Protein AF-A0A2J8AJP0-F1 (afdb_monomer)

Structure (mmCIF, N/CA/C/O backbone):
data_AF-A0A2J8AJP0-F1
#
_entry.id   AF-A0A2J8AJP0-F1
#
loop_
_atom_site.group_PDB
_atom_site.id
_atom_site.type_symbol
_atom_site.label_atom_id
_atom_site.label_alt_id
_atom_site.label_comp_id
_atom_site.label_asym_id
_atom_site.label_entity_id
_atom_site.label_seq_id
_atom_site.pdbx_PDB_ins_code
_atom_site.Cartn_x
_atom_site.Cartn_y
_atom_site.Cartn_z
_atom_site.occupancy
_atom_site.B_iso_or_equiv
_atom_site.auth_seq_id
_atom_site.auth_comp_id
_atom_site.auth_asym_id
_atom_site.auth_atom_id
_atom_site.pdbx_PDB_model_num
ATOM 1 N N . MET A 1 1 ? -8.044 -40.485 4.512 1.00 43.12 1 MET A N 1
ATOM 2 C CA . MET A 1 1 ? -8.434 -39.940 5.834 1.00 43.12 1 MET A CA 1
ATOM 3 C C . MET A 1 1 ? -7.322 -39.151 6.555 1.00 43.12 1 MET A C 1
ATOM 5 O O . MET A 1 1 ? -7.652 -38.427 7.473 1.00 43.12 1 MET A O 1
ATOM 9 N N . ALA A 1 2 ? -6.052 -39.173 6.113 1.00 49.78 2 ALA A N 1
ATOM 10 C CA . ALA A 1 2 ? -4.908 -38.607 6.859 1.00 49.78 2 ALA A CA 1
ATOM 11 C C . ALA A 1 2 ? -4.559 -37.111 6.62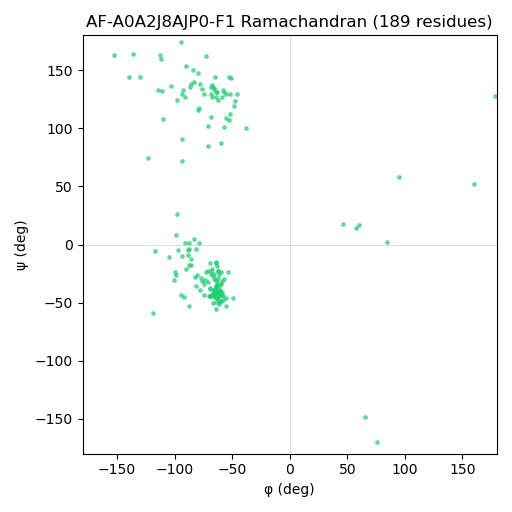6 1.00 49.78 2 ALA A C 1
ATOM 13 O O . ALA A 1 2 ? -3.665 -36.583 7.278 1.00 49.78 2 ALA A O 1
ATOM 14 N N . ARG A 1 3 ? -5.225 -36.398 5.702 1.00 41.22 3 ARG A N 1
ATOM 15 C CA . ARG A 1 3 ? -4.859 -35.004 5.345 1.00 41.22 3 ARG A CA 1
ATOM 16 C C . ARG A 1 3 ? -5.511 -33.918 6.214 1.00 41.22 3 ARG A C 1
ATOM 18 O O . ARG A 1 3 ? -5.039 -32.788 6.220 1.00 41.22 3 ARG A O 1
ATOM 25 N N . ARG A 1 4 ? -6.582 -34.238 6.952 1.00 40.00 4 ARG A N 1
ATOM 26 C CA . ARG A 1 4 ? -7.271 -33.272 7.834 1.00 40.00 4 ARG A CA 1
ATOM 27 C C . ARG A 1 4 ? -6.563 -33.081 9.180 1.00 40.00 4 ARG A C 1
ATOM 29 O O . ARG A 1 4 ? -6.666 -32.003 9.758 1.00 40.00 4 ARG A O 1
ATOM 36 N N . ASP A 1 5 ? -5.810 -34.080 9.640 1.00 46.66 5 ASP A N 1
ATOM 37 C CA . ASP A 1 5 ? -5.153 -34.047 10.953 1.00 46.66 5 ASP A CA 1
ATOM 38 C C . ASP A 1 5 ? -3.822 -33.286 10.951 1.00 46.66 5 ASP A C 1
ATOM 40 O O . ASP A 1 5 ? -3.472 -32.692 11.969 1.00 46.66 5 ASP A O 1
ATOM 44 N N . ALA A 1 6 ? -3.112 -33.242 9.817 1.00 44.09 6 ALA A N 1
ATOM 45 C CA . ALA A 1 6 ? -1.883 -32.457 9.662 1.00 44.09 6 ALA A CA 1
ATOM 46 C C . ALA A 1 6 ? -2.171 -30.946 9.731 1.00 44.09 6 ALA A C 1
ATOM 48 O O . ALA A 1 6 ? -1.643 -30.258 10.595 1.00 44.09 6 ALA A O 1
ATOM 49 N N . ASN A 1 7 ? -3.151 -30.465 8.955 1.00 39.03 7 ASN A N 1
ATOM 50 C CA . ASN A 1 7 ? -3.518 -29.044 8.913 1.00 39.03 7 ASN A CA 1
ATOM 51 C C . ASN A 1 7 ? -4.032 -28.508 10.271 1.00 39.03 7 ASN A C 1
ATOM 53 O O . ASN A 1 7 ? -3.868 -27.337 10.605 1.00 39.03 7 ASN A O 1
ATOM 57 N N . LYS A 1 8 ? -4.641 -29.379 11.090 1.00 44.31 8 LYS A N 1
ATOM 58 C CA . LYS A 1 8 ? -5.108 -29.033 12.442 1.00 44.31 8 LYS A CA 1
ATOM 59 C C . LYS A 1 8 ? -3.963 -28.954 13.459 1.00 44.31 8 LYS A C 1
ATOM 61 O O . LYS A 1 8 ? -4.052 -28.166 14.398 1.00 44.31 8 LYS A O 1
ATOM 66 N N . ARG A 1 9 ? -2.902 -29.754 13.284 1.00 46.84 9 ARG A N 1
ATOM 67 C CA . ARG A 1 9 ? -1.679 -29.679 14.102 1.00 46.84 9 ARG A CA 1
ATOM 68 C C . ARG A 1 9 ? -0.848 -28.458 13.720 1.00 46.84 9 ARG A C 1
ATOM 70 O O . ARG A 1 9 ? -0.452 -27.723 14.616 1.00 46.84 9 ARG A O 1
ATOM 77 N N . ASP A 1 10 ? -0.699 -28.185 12.427 1.00 51.44 10 ASP A N 1
ATOM 78 C CA . ASP A 1 10 ? 0.069 -27.042 11.921 1.00 51.44 10 ASP A CA 1
ATOM 79 C C . ASP A 1 10 ? -0.567 -25.707 12.339 1.00 51.44 10 ASP A C 1
ATOM 81 O O . ASP A 1 10 ? 0.108 -24.842 12.893 1.00 51.44 10 ASP A O 1
ATOM 85 N N . GLY A 1 11 ? -1.893 -25.571 12.213 1.00 53.66 11 GLY A N 1
ATOM 86 C CA . GLY A 1 11 ? -2.611 -24.380 12.685 1.00 53.66 11 GLY A CA 1
ATOM 87 C C . GLY A 1 11 ? -2.536 -24.165 14.204 1.00 53.66 11 GLY A C 1
ATOM 88 O O . GLY A 1 11 ? -2.493 -23.025 14.665 1.00 53.66 11 GLY A O 1
ATOM 89 N N . ALA A 1 12 ? -2.471 -25.240 14.996 1.00 57.38 12 ALA A N 1
ATOM 90 C CA . ALA A 1 12 ? -2.311 -25.147 16.448 1.00 57.38 12 ALA A CA 1
ATOM 91 C C . ALA A 1 12 ? -0.883 -24.754 16.859 1.00 57.38 12 ALA A C 1
ATOM 93 O O . ALA A 1 12 ? -0.707 -24.040 17.844 1.00 57.38 12 ALA A O 1
ATOM 94 N N . VAL A 1 13 ? 0.132 -25.195 16.112 1.00 58.44 13 VAL A N 1
ATOM 95 C CA . VAL A 1 13 ? 1.536 -24.815 16.336 1.00 58.44 13 VAL A CA 1
ATOM 96 C C . VAL A 1 13 ? 1.760 -23.347 15.971 1.00 58.44 13 VAL A C 1
ATOM 98 O O . VAL A 1 13 ? 2.338 -22.611 16.766 1.00 58.44 13 VAL A O 1
ATOM 101 N N . VAL A 1 14 ? 1.223 -22.886 14.836 1.00 58.81 14 VAL A N 1
ATOM 102 C CA . VAL A 1 14 ? 1.319 -21.477 14.414 1.00 58.81 14 VAL A CA 1
ATOM 103 C C . VAL A 1 14 ? 0.597 -20.550 15.396 1.00 58.81 14 VAL A C 1
ATOM 105 O O . VAL A 1 14 ? 1.161 -19.539 15.806 1.00 58.81 14 VAL A O 1
ATOM 108 N N . ALA A 1 15 ? -0.610 -20.910 15.849 1.00 60.97 15 ALA A N 1
ATOM 109 C CA . ALA A 1 15 ? -1.335 -20.121 16.847 1.00 60.97 15 ALA A CA 1
ATOM 110 C C . ALA A 1 15 ? -0.565 -20.011 18.177 1.00 60.97 15 ALA A C 1
ATOM 112 O O . ALA A 1 15 ? -0.518 -18.937 18.771 1.00 60.97 15 ALA A O 1
ATOM 113 N N . ARG A 1 16 ? 0.091 -21.093 18.618 1.00 67.94 16 ARG A N 1
ATOM 114 C CA . ARG A 1 16 ? 0.945 -21.089 19.819 1.00 67.94 16 ARG A CA 1
ATOM 115 C C . ARG A 1 16 ? 2.185 -20.216 19.654 1.00 67.94 16 ARG A C 1
ATOM 117 O O . ARG A 1 16 ? 2.548 -19.511 20.590 1.00 67.94 16 ARG A O 1
ATOM 124 N N . GLN A 1 17 ? 2.801 -20.232 18.473 1.00 73.69 17 GLN A N 1
ATOM 125 C CA . GLN A 1 17 ? 3.959 -19.391 18.179 1.00 73.69 17 GLN A CA 1
ATOM 126 C C . GLN A 1 17 ? 3.594 -17.903 18.234 1.00 73.69 17 GLN A C 1
ATOM 128 O O . GLN A 1 17 ? 4.309 -17.118 18.849 1.00 73.69 17 GLN A O 1
ATOM 133 N N . VAL A 1 18 ? 2.456 -17.521 17.644 1.00 75.31 18 VAL A N 1
ATOM 134 C CA . VAL A 1 18 ? 1.968 -16.133 17.667 1.00 75.31 18 VAL A CA 1
ATOM 135 C C . VAL A 1 18 ? 1.636 -15.687 19.092 1.00 75.31 18 VAL A C 1
ATOM 137 O O . VAL A 1 18 ? 2.043 -14.602 19.493 1.00 75.31 18 VAL A O 1
ATOM 140 N N . VAL A 1 19 ? 0.964 -16.533 19.882 1.00 81.75 19 VAL A N 1
ATOM 141 C CA . VAL A 1 19 ? 0.672 -16.252 21.299 1.00 81.75 19 VAL A CA 1
ATOM 142 C C . VAL A 1 19 ? 1.954 -16.007 22.092 1.00 81.75 19 VAL A C 1
ATOM 144 O O . VAL A 1 19 ? 2.059 -14.988 22.767 1.00 81.75 19 VAL A O 1
ATOM 147 N N . SER A 1 20 ? 2.960 -16.871 21.938 1.00 82.56 20 SER A N 1
ATOM 148 C CA . SER A 1 20 ? 4.241 -16.732 22.638 1.00 82.56 20 SER A CA 1
ATOM 149 C C . SER A 1 20 ? 4.984 -15.440 22.271 1.00 82.56 20 SER A C 1
ATOM 151 O O . SER A 1 20 ? 5.560 -14.795 23.146 1.00 82.56 20 SER A O 1
ATOM 153 N N . ILE A 1 21 ? 4.939 -15.024 20.999 1.00 82.88 21 ILE A N 1
ATOM 154 C CA . ILE A 1 21 ? 5.532 -13.755 20.546 1.00 82.88 21 ILE A CA 1
ATOM 155 C C . ILE A 1 21 ? 4.836 -12.566 21.216 1.00 82.88 21 ILE A C 1
ATOM 157 O O . ILE A 1 21 ? 5.508 -11.666 21.717 1.00 82.88 21 ILE A O 1
ATOM 161 N N . VAL A 1 22 ? 3.501 -12.569 21.255 1.00 83.12 22 VAL A N 1
ATOM 162 C CA . VAL A 1 22 ? 2.710 -11.490 21.865 1.00 83.12 22 VAL A CA 1
ATOM 163 C C . VAL A 1 22 ? 2.936 -11.426 23.380 1.00 83.12 22 VAL A C 1
ATOM 165 O O . VAL A 1 22 ? 3.118 -10.340 23.928 1.00 83.12 22 VAL A O 1
ATOM 168 N N . GLU A 1 23 ? 2.990 -12.575 24.057 1.00 82.94 23 GLU A N 1
ATOM 169 C CA . GLU A 1 23 ? 3.292 -12.661 25.492 1.00 82.94 23 GLU A CA 1
ATOM 170 C C . GLU A 1 23 ? 4.692 -12.134 25.831 1.00 82.94 23 GLU A C 1
ATOM 172 O O . GLU A 1 23 ? 4.855 -11.435 26.834 1.00 82.94 23 GLU A O 1
ATOM 177 N N . ALA A 1 24 ? 5.690 -12.430 24.991 1.00 82.69 24 ALA A N 1
ATOM 178 C CA . ALA A 1 24 ? 7.048 -11.919 25.148 1.00 82.69 24 ALA A CA 1
ATOM 179 C C . ALA A 1 24 ? 7.119 -10.406 24.886 1.00 82.69 24 ALA A C 1
ATOM 181 O O . ALA A 1 24 ? 7.727 -9.679 25.670 1.00 82.69 24 ALA A O 1
ATOM 182 N N . ALA A 1 25 ? 6.462 -9.916 23.830 1.00 82.31 25 ALA A N 1
ATOM 183 C CA . ALA A 1 25 ? 6.423 -8.494 23.484 1.00 82.31 25 ALA A CA 1
ATOM 184 C C . ALA A 1 25 ? 5.788 -7.639 24.592 1.00 82.31 25 ALA A C 1
ATOM 186 O O . ALA A 1 25 ? 6.258 -6.538 24.873 1.00 82.31 25 ALA A O 1
ATOM 187 N N . ARG A 1 26 ? 4.784 -8.177 25.298 1.00 79.25 26 ARG A N 1
ATOM 188 C CA . ARG A 1 26 ? 4.138 -7.510 26.440 1.00 79.25 26 ARG A CA 1
ATOM 189 C C . ARG A 1 26 ? 5.089 -7.242 27.615 1.00 79.25 26 ARG A C 1
ATOM 191 O O . ARG A 1 26 ? 4.816 -6.371 28.433 1.00 79.25 26 ARG A O 1
ATOM 198 N N . GLN A 1 27 ? 6.181 -7.998 27.721 1.00 77.31 27 GLN A N 1
ATOM 199 C CA . GLN A 1 27 ? 7.157 -7.895 28.813 1.00 77.31 27 GLN A CA 1
ATOM 200 C C . GLN A 1 27 ? 8.379 -7.041 28.442 1.00 77.31 27 GLN A C 1
ATOM 202 O O . GLN A 1 27 ? 9.242 -6.810 29.290 1.00 77.31 27 GLN A O 1
ATOM 207 N N . GLN A 1 28 ? 8.485 -6.576 27.192 1.00 70.88 28 GLN A N 1
ATOM 208 C CA . GLN A 1 28 ? 9.645 -5.816 26.737 1.00 70.88 28 GLN A CA 1
ATOM 209 C C . GLN A 1 28 ? 9.542 -4.327 27.098 1.00 70.88 28 GLN A C 1
ATOM 211 O O . GLN A 1 28 ? 8.494 -3.713 26.901 1.00 70.88 28 GLN A O 1
ATOM 216 N N . PRO A 1 29 ? 10.650 -3.694 27.528 1.00 61.50 29 PRO A N 1
ATOM 217 C CA . PRO A 1 29 ? 10.680 -2.261 27.828 1.00 61.50 29 PRO A CA 1
ATOM 218 C C . PRO A 1 29 ? 10.504 -1.369 26.584 1.00 61.50 29 PRO A C 1
ATOM 220 O O . PRO A 1 29 ? 10.089 -0.224 26.717 1.00 61.50 29 PRO A O 1
ATOM 223 N N . LEU A 1 30 ? 10.777 -1.892 25.379 1.00 63.00 30 LEU A N 1
ATOM 224 C CA . LEU A 1 30 ? 10.540 -1.219 24.090 1.00 63.00 30 LEU A CA 1
ATOM 225 C C . LEU A 1 30 ? 9.112 -1.447 23.539 1.00 63.00 30 LEU A C 1
ATOM 227 O O . LEU A 1 30 ? 8.786 -0.971 22.452 1.00 63.00 30 LEU A O 1
ATOM 231 N N . GLY A 1 31 ? 8.258 -2.175 24.268 1.00 70.75 31 GLY A N 1
ATOM 232 C CA . GLY A 1 31 ? 6.891 -2.497 23.860 1.00 70.75 31 GLY A CA 1
ATOM 233 C C . GLY A 1 31 ? 6.815 -3.393 22.618 1.00 70.75 31 GLY A C 1
ATOM 234 O O . GLY A 1 31 ? 7.681 -4.225 22.365 1.00 70.75 31 GLY A O 1
ATOM 235 N N . PHE A 1 32 ? 5.761 -3.216 21.820 1.00 76.00 32 PHE A N 1
ATOM 236 C CA . PHE A 1 32 ? 5.464 -4.055 20.652 1.00 76.00 32 PHE A CA 1
ATOM 237 C C . PHE A 1 32 ? 6.220 -3.659 19.369 1.00 76.00 32 PHE A C 1
ATOM 239 O O . PHE A 1 32 ? 5.983 -4.255 18.319 1.00 76.00 32 PHE A O 1
ATOM 246 N N . GLY A 1 33 ? 7.131 -2.681 19.420 1.00 71.81 33 GLY A N 1
ATOM 247 C CA . GLY A 1 33 ? 7.844 -2.168 18.240 1.00 71.81 33 GLY A CA 1
ATOM 248 C C . GLY A 1 33 ? 8.466 -3.248 17.333 1.00 71.81 33 GLY A C 1
ATOM 249 O O . GLY A 1 33 ? 8.248 -3.199 16.127 1.00 71.81 33 GLY A O 1
ATOM 250 N N . PRO A 1 34 ? 9.163 -4.268 17.871 1.00 73.50 34 PRO A N 1
ATOM 251 C CA . PRO A 1 34 ? 9.777 -5.326 17.059 1.00 73.50 34 PRO A CA 1
ATOM 252 C C . PRO A 1 34 ? 8.794 -6.294 16.380 1.00 73.50 34 PRO A C 1
ATOM 254 O O . PRO A 1 34 ? 9.204 -7.056 15.509 1.00 73.50 34 PRO A O 1
ATOM 257 N N . CYS A 1 35 ? 7.525 -6.323 16.802 1.00 77.31 35 CYS A N 1
ATOM 258 C CA . CYS A 1 35 ? 6.525 -7.289 16.327 1.00 77.31 35 CYS A CA 1
ATOM 259 C C . CYS A 1 35 ? 5.335 -6.656 15.588 1.00 77.31 35 CYS A C 1
ATOM 261 O O . CYS A 1 35 ? 4.501 -7.382 15.049 1.00 77.31 35 CYS A O 1
ATOM 263 N N . ILE A 1 36 ? 5.257 -5.323 15.551 1.00 76.56 36 ILE A N 1
ATOM 264 C CA . ILE A 1 36 ? 4.248 -4.580 14.794 1.00 76.56 36 ILE A CA 1
ATOM 265 C C . ILE A 1 36 ? 4.737 -4.394 13.353 1.00 76.56 36 ILE A C 1
ATOM 267 O O . ILE A 1 36 ? 5.909 -4.109 13.112 1.00 76.56 36 ILE A O 1
ATOM 271 N N . ASP A 1 37 ? 3.831 -4.563 12.386 1.00 76.94 37 ASP A N 1
ATOM 272 C CA . ASP A 1 37 ? 4.110 -4.277 10.976 1.00 76.94 37 ASP A CA 1
ATOM 273 C C . ASP A 1 37 ? 4.608 -2.822 10.829 1.00 76.94 37 ASP A C 1
ATOM 275 O O . ASP A 1 37 ? 3.932 -1.912 11.316 1.00 76.94 37 ASP A O 1
ATOM 279 N N . PRO A 1 38 ? 5.734 -2.558 10.138 1.00 71.19 38 PRO A N 1
ATOM 280 C CA . PRO A 1 38 ? 6.257 -1.201 9.951 1.00 71.19 38 PRO A CA 1
ATOM 281 C C . PRO A 1 38 ? 5.249 -0.196 9.364 1.00 71.19 38 PRO A C 1
ATOM 283 O O . PRO A 1 38 ? 5.387 1.010 9.553 1.00 71.19 38 PRO A O 1
ATOM 286 N N . ARG A 1 39 ? 4.222 -0.671 8.650 1.00 70.25 39 ARG A N 1
ATOM 287 C CA . ARG A 1 39 ? 3.147 0.132 8.048 1.00 70.25 39 ARG A CA 1
ATOM 288 C C . ARG A 1 39 ? 1.996 0.421 9.010 1.00 70.25 39 ARG A C 1
ATOM 290 O O . ARG A 1 39 ? 1.142 1.241 8.684 1.00 70.25 39 ARG A O 1
ATOM 297 N N . ALA A 1 40 ? 1.935 -0.252 10.158 1.00 69.69 40 ALA A N 1
ATOM 298 C CA . ALA A 1 40 ? 0.867 -0.092 11.144 1.00 69.69 40 ALA A CA 1
ATOM 299 C C . ALA A 1 40 ? 1.027 1.160 12.028 1.00 69.69 40 ALA A C 1
ATOM 301 O O . ALA A 1 40 ? 0.172 1.402 12.879 1.00 69.69 40 ALA A O 1
ATOM 302 N N . GLY A 1 41 ? 2.072 1.964 11.799 1.00 72.56 41 GLY A N 1
ATOM 303 C CA . GLY A 1 41 ? 2.294 3.247 12.465 1.00 72.56 41 GLY A CA 1
ATOM 304 C C . GLY A 1 41 ? 2.804 3.125 13.902 1.00 72.56 41 GLY A C 1
ATOM 305 O O . GLY A 1 41 ? 3.195 2.050 14.360 1.00 72.56 41 GLY A O 1
ATOM 306 N N . SER A 1 42 ? 2.814 4.254 14.615 1.00 74.38 42 SER A N 1
ATOM 307 C CA . SER A 1 42 ? 3.171 4.325 16.031 1.00 74.38 42 SER A CA 1
ATOM 308 C C . SER A 1 42 ? 1.988 3.868 16.892 1.00 74.38 42 SER A C 1
ATOM 310 O O . SER A 1 42 ? 0.910 4.459 16.882 1.00 74.38 42 SER A O 1
ATOM 312 N N . TRP A 1 43 ? 2.178 2.783 17.645 1.00 78.19 43 TRP A N 1
ATOM 313 C CA . TRP A 1 43 ? 1.178 2.288 18.591 1.00 78.19 43 TRP A CA 1
ATOM 314 C C . TRP A 1 43 ? 1.506 2.774 20.004 1.00 78.19 43 TRP A C 1
ATOM 316 O O . TRP A 1 43 ? 2.597 2.477 20.501 1.00 78.19 43 TRP A O 1
ATOM 326 N N . PRO A 1 44 ? 0.576 3.462 20.692 1.00 84.62 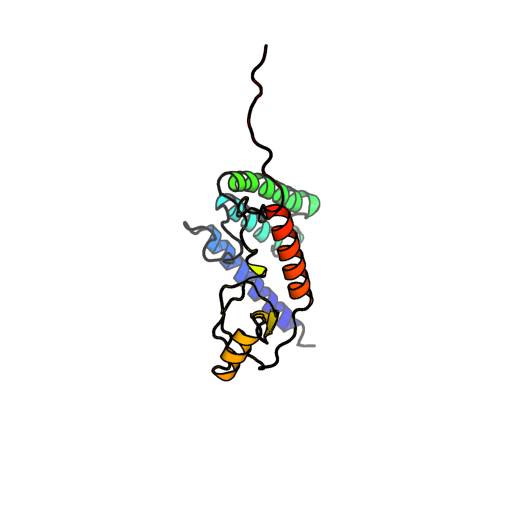44 PRO A N 1
ATOM 327 C CA . PRO A 1 44 ? 0.754 3.805 22.096 1.00 84.62 44 PRO A CA 1
ATOM 328 C C . PRO A 1 44 ? 0.952 2.544 22.941 1.00 84.62 44 PRO A C 1
ATOM 330 O O . PRO A 1 44 ? 0.150 1.610 22.880 1.00 84.62 44 PRO A O 1
ATOM 333 N N . ALA A 1 45 ? 2.025 2.502 23.734 1.00 81.56 45 ALA A N 1
ATOM 334 C CA . ALA A 1 45 ? 2.432 1.284 24.435 1.00 81.56 45 ALA A CA 1
ATOM 335 C C . ALA A 1 45 ? 1.343 0.744 25.381 1.00 81.56 45 ALA A C 1
ATOM 337 O O . ALA A 1 45 ? 1.104 -0.462 25.416 1.00 81.56 45 ALA A O 1
ATOM 338 N N . ALA A 1 46 ? 0.644 1.620 26.111 1.00 83.31 46 ALA A N 1
ATOM 339 C CA . ALA A 1 46 ? -0.392 1.214 27.061 1.00 83.31 46 ALA A CA 1
ATOM 340 C C . ALA A 1 46 ? -1.623 0.605 26.361 1.00 83.31 46 ALA A C 1
ATOM 342 O O . ALA A 1 46 ? -2.132 -0.437 26.779 1.00 83.31 46 ALA A O 1
ATOM 343 N N . GLU A 1 47 ? -2.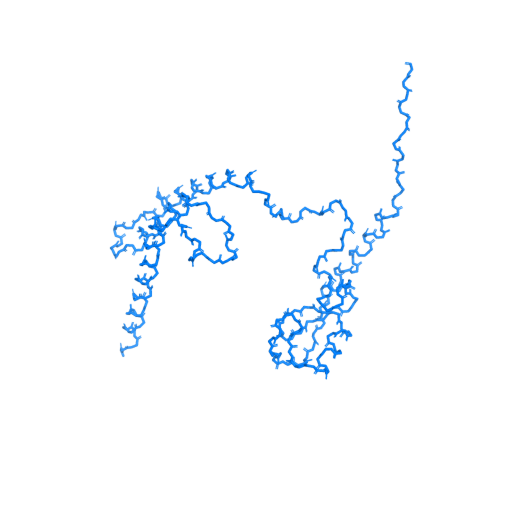088 1.223 25.276 1.00 87.06 47 GLU A N 1
ATOM 344 C CA . GLU A 1 47 ? -3.216 0.751 24.471 1.00 87.06 47 GLU A CA 1
ATOM 345 C C . GLU A 1 47 ? -2.862 -0.533 23.714 1.00 87.06 47 GLU A C 1
ATOM 347 O O . GLU A 1 47 ? -3.691 -1.439 23.634 1.00 87.06 47 GLU A O 1
ATOM 352 N N . ALA A 1 48 ? -1.625 -0.648 23.222 1.00 87.00 48 ALA A N 1
ATOM 353 C CA . ALA A 1 48 ? -1.125 -1.854 22.570 1.00 87.00 48 ALA A CA 1
ATOM 354 C C . ALA A 1 48 ? -1.105 -3.055 23.529 1.00 87.00 48 ALA A C 1
ATOM 356 O O . ALA A 1 48 ? -1.558 -4.138 23.157 1.00 87.00 48 ALA A O 1
ATOM 357 N N . VAL A 1 49 ? -0.665 -2.861 24.782 1.00 87.75 49 VAL A N 1
ATOM 358 C CA . VAL A 1 49 ? -0.705 -3.908 25.823 1.00 87.75 49 VAL A CA 1
ATOM 359 C C . VAL A 1 49 ? -2.143 -4.348 26.085 1.00 87.75 49 VAL A C 1
ATOM 361 O O . VAL A 1 49 ? -2.440 -5.540 26.044 1.00 87.75 49 VAL A O 1
ATOM 364 N N . ALA A 1 50 ? -3.056 -3.398 26.284 1.00 89.25 50 ALA A N 1
ATOM 365 C CA . ALA A 1 50 ? -4.456 -3.712 26.553 1.00 89.25 50 ALA A CA 1
ATOM 366 C C . ALA A 1 50 ? -5.147 -4.424 25.371 1.00 89.25 50 ALA A C 1
ATOM 368 O O . ALA A 1 50 ? -5.978 -5.313 25.575 1.00 89.25 50 ALA A O 1
ATOM 369 N N . PHE A 1 51 ? -4.794 -4.069 24.132 1.00 90.56 51 PHE A N 1
ATOM 370 C CA . PHE A 1 51 ? -5.283 -4.748 22.934 1.00 90.56 51 PHE A CA 1
ATOM 371 C C . PHE A 1 51 ? -4.731 -6.176 22.821 1.00 90.56 51 PHE A C 1
ATOM 373 O O . PHE A 1 51 ? -5.487 -7.109 22.540 1.00 90.56 51 PHE A O 1
ATOM 380 N N . ALA A 1 52 ? -3.437 -6.365 23.089 1.00 89.56 52 ALA A N 1
ATOM 381 C CA . ALA A 1 52 ? -2.803 -7.679 23.119 1.00 89.56 52 ALA A CA 1
ATOM 382 C C . ALA A 1 52 ? -3.435 -8.594 24.180 1.00 89.56 52 ALA A C 1
ATOM 384 O O . ALA A 1 52 ? -3.749 -9.744 23.881 1.00 89.56 52 ALA A O 1
ATOM 385 N N . ASP A 1 53 ? -3.712 -8.076 25.378 1.00 89.69 53 ASP A N 1
ATOM 386 C CA . ASP A 1 53 ? -4.391 -8.816 26.449 1.00 89.69 53 ASP A CA 1
ATOM 387 C C . ASP A 1 53 ? -5.797 -9.262 26.048 1.00 89.69 53 ASP A C 1
ATOM 389 O O . ASP A 1 53 ? -6.199 -10.402 26.302 1.00 89.69 53 ASP A O 1
ATOM 393 N N . LEU A 1 54 ? -6.548 -8.383 25.380 1.00 91.56 54 LEU A N 1
ATOM 394 C CA . LEU A 1 54 ? -7.856 -8.733 24.835 1.00 91.56 54 LEU A CA 1
ATOM 395 C C . LEU A 1 54 ? -7.734 -9.829 23.764 1.00 91.56 54 LEU A C 1
ATOM 397 O O . LEU A 1 54 ? -8.514 -10.783 23.778 1.00 91.56 54 LEU A O 1
ATOM 401 N N . GLY A 1 55 ? -6.745 -9.724 22.873 1.00 90.06 55 GLY A N 1
ATOM 402 C CA . GLY A 1 55 ? -6.458 -10.715 21.835 1.00 90.06 55 GLY A CA 1
ATOM 403 C C . GLY A 1 55 ? -6.077 -12.087 22.398 1.00 90.06 55 GLY A C 1
ATOM 404 O O . GLY A 1 55 ? -6.624 -13.097 21.951 1.00 90.06 55 GLY A O 1
ATOM 405 N N . LEU A 1 56 ? -5.221 -12.130 23.425 1.00 88.94 56 LEU A N 1
ATOM 406 C CA . LEU A 1 56 ? -4.821 -13.360 24.119 1.00 88.94 56 LEU A CA 1
ATOM 407 C C . LEU A 1 56 ? -6.031 -14.081 24.732 1.00 88.94 56 LEU A C 1
ATOM 409 O O . LEU A 1 56 ? -6.204 -15.284 24.543 1.00 88.94 56 LEU A O 1
ATOM 413 N N . ARG A 1 57 ? -6.955 -13.334 25.346 1.00 87.81 57 ARG A N 1
ATOM 414 C CA . ARG A 1 57 ? -8.213 -13.895 25.871 1.00 87.81 57 ARG A CA 1
ATOM 415 C C . ARG A 1 57 ? -9.119 -14.464 24.774 1.00 87.81 57 ARG A C 1
ATOM 417 O O . ARG A 1 57 ? -9.871 -15.406 25.013 1.00 87.81 57 ARG A O 1
ATOM 424 N N . CYS A 1 58 ? -9.069 -13.915 23.559 1.00 88.81 58 CYS A N 1
ATOM 425 C CA . CYS A 1 58 ? -9.870 -14.404 22.431 1.00 88.81 58 CYS A CA 1
ATOM 426 C C . CYS A 1 58 ? -9.370 -15.746 21.874 1.00 88.81 58 CYS A C 1
ATOM 428 O O . CYS A 1 58 ? -10.151 -16.487 21.267 1.00 88.81 58 CYS A O 1
ATOM 430 N N . VAL A 1 59 ? -8.090 -16.072 22.077 1.00 87.56 59 VAL A N 1
ATOM 431 C CA . VAL A 1 59 ? -7.462 -17.307 21.578 1.00 87.56 59 VAL A CA 1
ATOM 432 C C . VAL A 1 59 ? -7.376 -18.416 22.627 1.00 87.56 59 VAL A C 1
ATOM 434 O O . VAL A 1 59 ? -6.821 -19.477 22.338 1.00 87.56 59 VAL A O 1
ATOM 437 N N . GLU A 1 60 ? -8.005 -18.226 23.792 1.00 84.38 60 GLU A N 1
ATOM 438 C CA . GLU A 1 60 ? -8.064 -19.227 24.857 1.00 84.38 60 GLU A CA 1
ATOM 439 C C . GLU A 1 60 ? -8.542 -20.597 24.361 1.00 84.38 60 GLU A C 1
ATOM 441 O O . GLU A 1 60 ? -9.410 -20.725 23.477 1.00 84.38 60 GLU A O 1
ATOM 446 N N . TYR A 1 61 ? -7.952 -21.648 24.936 1.00 74.69 61 TYR A N 1
ATOM 447 C CA . TYR A 1 61 ? -8.143 -23.020 24.464 1.00 74.69 61 TYR A CA 1
ATOM 448 C C . TYR A 1 61 ? -9.599 -23.472 24.601 1.00 74.69 61 TYR A C 1
ATOM 450 O O . TYR A 1 61 ? -10.145 -24.110 23.693 1.00 74.69 61 TYR A O 1
ATOM 458 N N . ARG A 1 62 ? -10.260 -23.120 25.712 1.00 79.75 62 ARG A N 1
ATOM 459 C CA . ARG A 1 62 ? -11.672 -23.448 25.915 1.00 79.75 62 ARG A CA 1
ATOM 460 C C . ARG A 1 62 ? -12.543 -22.303 25.424 1.00 79.75 62 ARG A C 1
ATOM 462 O O . ARG A 1 62 ? -12.348 -21.147 25.778 1.00 79.75 62 ARG A O 1
ATOM 469 N N . ARG A 1 63 ? -13.575 -22.641 24.650 1.00 78.12 63 ARG A N 1
ATOM 470 C CA . ARG A 1 63 ? -14.530 -21.655 24.115 1.00 78.12 63 ARG A CA 1
ATOM 471 C C . ARG A 1 63 ? -15.250 -20.863 25.206 1.00 78.12 63 ARG A C 1
ATOM 473 O O . ARG A 1 63 ? -15.582 -19.714 24.973 1.00 78.12 63 ARG A O 1
ATOM 480 N N . GLN A 1 64 ? -15.475 -21.485 26.360 1.00 81.19 64 GLN A N 1
ATOM 481 C CA . GLN A 1 64 ? -16.132 -20.878 27.519 1.00 81.19 64 GLN A CA 1
ATOM 482 C C . GLN A 1 64 ? -15.280 -19.811 28.223 1.00 81.19 64 GLN A C 1
ATOM 484 O O . GLN A 1 64 ? -15.838 -18.950 28.889 1.00 81.19 64 GLN A O 1
ATOM 489 N N . ASP A 1 65 ? -13.955 -19.857 28.061 1.00 83.06 65 ASP A N 1
ATOM 490 C CA . ASP A 1 65 ? -13.038 -18.905 28.697 1.00 83.06 65 ASP A CA 1
ATOM 491 C C . ASP A 1 65 ? -12.840 -17.655 27.815 1.00 83.06 65 ASP A C 1
ATOM 493 O O . ASP A 1 65 ? -12.270 -16.651 28.245 1.00 83.06 65 ASP A O 1
ATOM 497 N N . ARG A 1 66 ? -13.347 -17.695 26.571 1.00 88.44 66 ARG A N 1
ATOM 498 C CA . ARG A 1 66 ? -13.270 -16.579 25.629 1.00 88.44 66 ARG A CA 1
ATOM 499 C C . ARG A 1 66 ? -14.309 -15.511 25.973 1.00 88.44 66 ARG A C 1
ATOM 501 O O . ARG A 1 66 ? -15.463 -15.843 26.242 1.00 88.44 66 ARG A O 1
ATOM 508 N N . PRO A 1 67 ? -13.931 -14.227 25.909 1.00 91.69 67 PRO A N 1
ATOM 509 C CA . PRO A 1 67 ? -14.849 -13.129 26.153 1.00 91.69 67 PRO A CA 1
ATOM 510 C C . PRO A 1 67 ? -15.950 -13.081 25.088 1.00 91.69 67 PRO A C 1
ATOM 512 O O . PRO A 1 67 ? -15.709 -13.347 23.909 1.00 91.69 67 PRO A O 1
ATOM 515 N N . ASP A 1 68 ? -17.160 -12.707 25.502 1.00 92.25 68 ASP A N 1
ATOM 516 C CA . ASP A 1 68 ? -18.272 -12.522 24.5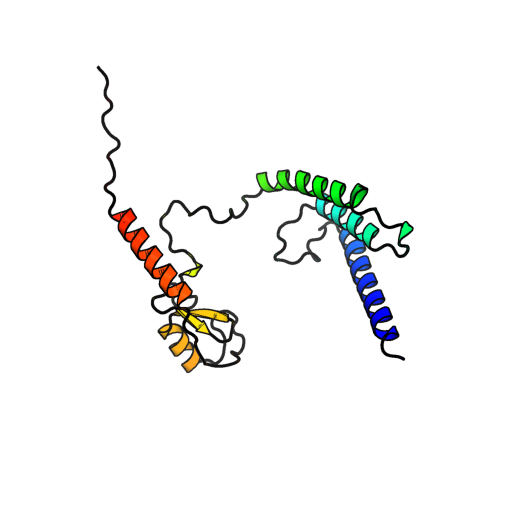75 1.00 92.25 68 ASP A CA 1
ATOM 517 C C . ASP A 1 68 ? -18.029 -11.313 23.656 1.00 92.25 68 ASP A C 1
ATOM 519 O O . ASP A 1 68 ? -17.583 -10.240 24.084 1.00 92.25 68 ASP A O 1
ATOM 523 N N . LEU A 1 69 ? -18.335 -11.496 22.370 1.00 90.00 69 LEU A N 1
ATOM 524 C CA . LEU A 1 69 ? -18.033 -10.511 21.338 1.00 90.00 69 LEU A CA 1
ATOM 525 C C . LEU A 1 69 ? -18.791 -9.202 21.559 1.00 90.00 69 LEU A C 1
ATOM 527 O O . LEU A 1 69 ? -18.214 -8.126 21.416 1.00 90.00 69 LEU A O 1
ATOM 531 N N . ARG A 1 70 ? -20.077 -9.282 21.905 1.00 91.31 70 ARG A N 1
ATOM 532 C CA . ARG A 1 70 ? -20.954 -8.112 21.983 1.00 91.31 70 ARG A CA 1
ATOM 533 C C . ARG A 1 70 ? -20.793 -7.347 23.289 1.00 91.31 70 ARG A C 1
ATOM 535 O O . ARG A 1 70 ? -20.913 -6.127 23.291 1.00 91.31 70 ARG A O 1
ATOM 542 N N . THR A 1 71 ? -20.558 -8.059 24.381 1.00 91.50 71 THR A N 1
ATOM 543 C CA . THR A 1 71 ? -20.587 -7.503 25.740 1.00 91.50 71 THR A CA 1
ATOM 544 C C . THR A 1 71 ? -19.206 -7.191 26.299 1.00 91.50 71 THR A C 1
ATOM 546 O O . THR A 1 71 ? -19.101 -6.328 27.165 1.00 91.50 71 THR A O 1
ATOM 549 N N . VAL A 1 72 ? -18.147 -7.834 25.796 1.00 91.88 72 VAL A N 1
ATOM 550 C CA . VAL A 1 72 ? -16.776 -7.615 26.280 1.00 91.88 72 VAL A CA 1
ATOM 551 C C . VAL A 1 72 ? -15.885 -7.089 25.164 1.00 91.88 72 VAL A C 1
ATOM 553 O O . VAL A 1 72 ? -15.373 -5.981 25.276 1.00 91.88 72 VAL A O 1
ATOM 556 N N . ILE A 1 73 ? -15.736 -7.826 24.059 1.00 93.69 73 ILE A N 1
ATOM 557 C CA . ILE A 1 73 ? -14.766 -7.462 23.013 1.00 93.69 73 ILE A CA 1
ATOM 558 C C . ILE A 1 73 ? -15.125 -6.117 22.370 1.00 93.69 73 ILE A C 1
ATOM 560 O O . IL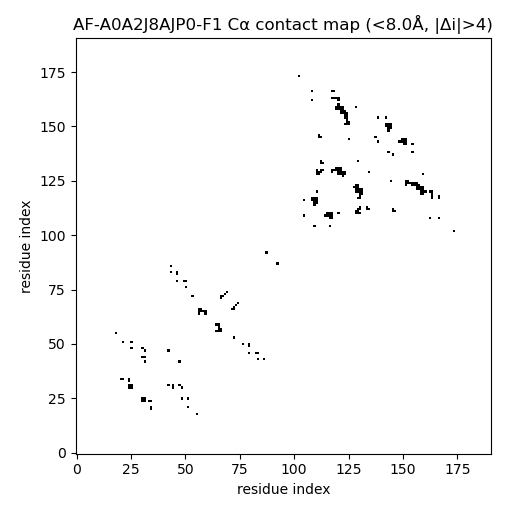E A 1 73 ? -14.301 -5.206 22.371 1.00 93.69 73 ILE A O 1
ATOM 564 N N . LEU A 1 74 ? -16.344 -5.966 21.840 1.00 92.00 74 LEU A N 1
ATOM 565 C CA . LEU A 1 74 ? -16.754 -4.739 21.150 1.00 92.00 74 LEU A CA 1
ATOM 566 C C . LEU A 1 74 ? -16.672 -3.496 22.056 1.00 92.00 74 LEU A C 1
ATOM 568 O O . LEU A 1 74 ? -16.052 -2.519 21.630 1.00 92.00 74 LEU A O 1
ATOM 572 N N . PRO A 1 75 ? -17.200 -3.504 23.297 1.00 95.81 75 PRO A N 1
ATOM 573 C CA . PRO A 1 75 ? -17.060 -2.363 24.197 1.00 95.81 75 PRO A CA 1
ATOM 574 C C . PRO A 1 75 ? -15.603 -2.035 24.533 1.00 95.81 75 PRO A C 1
ATOM 576 O O . PRO A 1 75 ? -15.225 -0.866 24.487 1.00 95.81 75 PRO A O 1
ATOM 579 N N . THR A 1 76 ? -14.760 -3.039 24.804 1.00 93.00 76 THR A N 1
ATOM 580 C CA . THR A 1 76 ? -13.333 -2.806 25.080 1.00 93.00 76 THR A CA 1
ATOM 581 C C . THR A 1 76 ? -12.612 -2.224 23.863 1.00 93.00 76 THR A C 1
ATOM 583 O O . THR A 1 76 ? -11.834 -1.285 24.012 1.00 93.00 76 THR A O 1
ATOM 586 N N . LEU A 1 77 ? -12.903 -2.704 22.649 1.00 94.00 77 LEU A N 1
ATOM 587 C CA . LEU A 1 77 ? -12.341 -2.145 21.415 1.00 94.00 77 LEU A CA 1
ATOM 588 C C . LEU A 1 77 ? -12.781 -0.697 21.176 1.00 94.00 77 LEU A C 1
ATOM 590 O O . LEU A 1 77 ? -11.958 0.140 20.808 1.00 94.00 77 LEU A O 1
ATOM 594 N N . MET A 1 78 ? -14.057 -0.378 21.412 1.00 92.38 78 MET A N 1
ATOM 595 C CA . MET A 1 78 ? -14.557 0.998 21.316 1.00 92.38 78 MET A CA 1
ATOM 596 C C . MET A 1 78 ? -13.879 1.917 22.338 1.00 92.38 78 MET A C 1
ATOM 598 O O . MET A 1 78 ? -13.498 3.037 22.000 1.00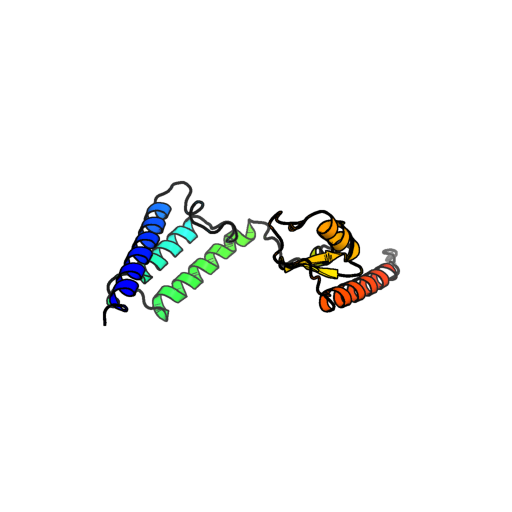 92.38 78 MET A O 1
ATOM 602 N N . GLN A 1 79 ? -13.669 1.434 23.564 1.00 92.75 79 GLN A N 1
ATOM 603 C CA . GLN A 1 79 ? -12.962 2.175 24.606 1.00 92.75 79 GLN A CA 1
ATOM 604 C C . GLN A 1 79 ? -11.488 2.413 24.245 1.00 92.75 79 GLN A C 1
ATOM 606 O O . GLN A 1 79 ? -10.997 3.529 24.410 1.00 92.75 79 GLN A O 1
ATOM 611 N N . LEU A 1 80 ? -10.785 1.395 23.735 1.00 91.19 80 LEU A N 1
ATOM 612 C CA . LEU A 1 80 ? -9.398 1.531 23.277 1.00 91.19 80 LEU A CA 1
ATOM 613 C C . LEU A 1 80 ? -9.292 2.533 22.128 1.00 91.19 80 LEU A C 1
ATOM 615 O O . LEU A 1 80 ? -8.456 3.428 22.195 1.00 91.19 80 LEU A O 1
ATOM 619 N N . LYS A 1 81 ? -10.201 2.460 21.147 1.00 88.44 81 LYS A N 1
ATOM 620 C CA . LYS A 1 81 ? -10.283 3.440 20.058 1.00 88.44 81 LYS A CA 1
ATOM 621 C C . LYS A 1 81 ? -10.431 4.864 20.591 1.00 88.44 81 LYS A C 1
ATOM 623 O O . LYS A 1 81 ? -9.739 5.760 20.130 1.00 88.44 81 LYS A O 1
ATOM 628 N N . GLN A 1 82 ? -11.315 5.088 21.562 1.00 89.44 82 GLN A N 1
ATOM 629 C CA . GLN A 1 82 ? -11.527 6.425 22.119 1.00 89.44 82 GLN A CA 1
ATOM 630 C C . GLN A 1 82 ? -10.280 6.960 22.837 1.00 89.44 82 GLN A C 1
ATOM 632 O O . GLN A 1 82 ? -9.996 8.152 22.766 1.00 89.44 82 GLN A O 1
ATOM 637 N N . ARG A 1 83 ? -9.523 6.087 23.510 1.00 88.38 83 ARG A N 1
ATOM 638 C CA . ARG A 1 83 ? -8.268 6.452 24.181 1.00 88.38 83 ARG A CA 1
ATOM 639 C C . ARG A 1 83 ? -7.165 6.794 23.184 1.00 88.38 83 ARG A C 1
ATOM 641 O O . ARG A 1 83 ? -6.440 7.758 23.407 1.00 88.38 83 ARG A O 1
ATOM 648 N N . THR A 1 84 ? -7.078 6.068 22.067 1.00 83.25 84 THR A N 1
ATOM 649 C CA . THR A 1 84 ? -6.090 6.361 21.018 1.00 83.25 84 THR A CA 1
ATOM 650 C C . THR A 1 84 ? -6.330 7.710 20.335 1.00 83.25 84 THR A C 1
ATOM 652 O O . THR A 1 84 ? -5.367 8.330 19.897 1.00 83.25 84 THR A O 1
ATOM 655 N N . LEU A 1 85 ? -7.570 8.225 20.320 1.00 81.25 85 LEU A N 1
ATOM 656 C CA . LEU A 1 85 ? -7.875 9.561 19.775 1.00 8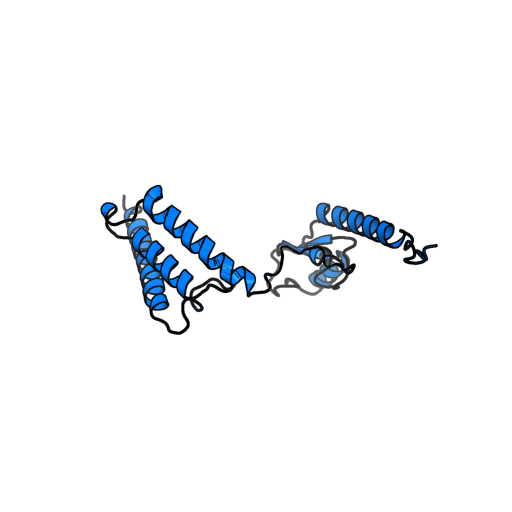1.25 85 LEU A CA 1
ATOM 657 C C . LEU A 1 85 ? -7.128 10.697 20.494 1.00 81.25 85 LEU A C 1
ATOM 659 O O . LEU A 1 85 ? -6.939 11.758 19.910 1.00 81.25 85 LEU A O 1
ATOM 663 N N . LEU A 1 86 ? -6.706 10.500 21.748 1.00 71.88 86 LEU A N 1
ATOM 664 C CA . LEU A 1 86 ? -5.907 11.495 22.471 1.00 71.88 86 LEU A CA 1
ATOM 665 C C . LEU A 1 86 ? -4.481 11.593 21.907 1.00 71.88 86 LEU A C 1
ATOM 667 O O . LEU A 1 86 ? -3.911 12.677 21.879 1.00 71.88 86 LEU A O 1
ATOM 671 N N . TYR A 1 87 ? -3.933 10.483 21.407 1.00 64.81 87 TYR A N 1
ATOM 672 C CA . TYR A 1 87 ? -2.608 10.438 20.782 1.00 64.81 87 TYR A CA 1
ATOM 673 C C . TYR A 1 87 ? -2.628 10.999 19.353 1.00 64.81 87 TYR A C 1
ATOM 675 O O . TYR A 1 87 ? -1.648 11.599 18.915 1.00 64.81 87 TYR A O 1
ATOM 683 N N . GLU A 1 88 ? -3.767 10.893 18.657 1.00 60.91 88 GLU A N 1
ATOM 684 C CA . GLU A 1 88 ? -3.994 11.536 17.352 1.00 60.91 88 GLU A CA 1
ATOM 685 C C . GLU A 1 88 ? -3.976 13.076 17.417 1.00 60.91 88 GLU A C 1
ATOM 687 O O . GLU A 1 88 ? -3.885 13.722 16.376 1.00 60.91 88 GLU A O 1
ATOM 692 N N . GLN A 1 89 ? -4.081 13.672 18.611 1.00 54.56 89 GLN A N 1
ATOM 693 C CA . GLN A 1 89 ? -4.029 15.128 18.810 1.00 54.56 89 GLN A CA 1
ATOM 694 C C . GLN A 1 89 ? -2.606 15.653 19.051 1.00 54.56 89 GLN A C 1
ATOM 696 O O . GLN A 1 89 ? -2.362 16.842 18.862 1.00 54.56 89 GLN A O 1
ATOM 701 N N . THR A 1 90 ? -1.681 14.789 19.477 1.00 53.28 90 THR A N 1
ATOM 702 C CA . THR A 1 90 ? -0.276 15.138 19.763 1.00 53.28 90 THR A CA 1
ATOM 703 C C . THR A 1 90 ? 0.680 14.804 18.625 1.00 53.28 90 THR A C 1
ATOM 705 O O . THR A 1 90 ? 1.713 15.452 18.499 1.00 53.28 90 THR A O 1
ATOM 708 N N . GLU A 1 91 ? 0.345 13.824 17.791 1.00 49.12 91 GLU A N 1
ATOM 709 C CA . GLU A 1 91 ? 1.080 13.539 16.561 1.00 49.12 91 GLU A CA 1
ATOM 710 C C . GLU A 1 91 ? 0.428 14.349 15.435 1.00 49.12 91 GLU A C 1
ATOM 712 O O . GLU A 1 91 ? -0.783 14.248 15.222 1.00 49.12 91 GLU A O 1
ATOM 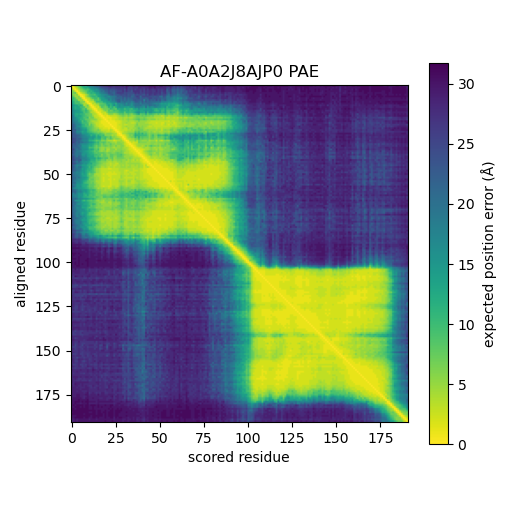717 N N . GLU A 1 92 ? 1.203 15.138 14.685 1.00 45.00 92 GLU A N 1
ATOM 718 C CA . GLU A 1 92 ? 0.776 15.628 13.373 1.00 45.00 92 GLU A CA 1
ATOM 719 C C . GLU A 1 92 ? 0.513 14.410 12.484 1.00 45.00 92 GLU A C 1
ATOM 721 O O . GLU A 1 92 ? 1.381 13.899 11.779 1.00 45.00 92 GLU A O 1
ATOM 726 N N . ARG A 1 93 ? -0.713 13.898 12.547 1.00 40.09 93 ARG A N 1
ATOM 727 C CA . ARG A 1 93 ? -1.246 12.927 11.606 1.00 40.09 93 ARG A CA 1
ATOM 728 C C . ARG A 1 93 ? -0.875 13.416 10.201 1.00 40.09 93 ARG A C 1
ATOM 730 O O . ARG A 1 93 ? -1.212 14.562 9.886 1.00 40.09 93 ARG A O 1
ATOM 737 N N . PRO A 1 94 ? -0.274 12.591 9.318 1.00 43.91 94 PRO A N 1
ATOM 738 C CA . PRO A 1 94 ? -0.352 12.857 7.894 1.00 43.91 94 PRO A CA 1
ATOM 739 C C . PRO A 1 94 ? -1.844 12.894 7.594 1.00 43.91 94 PRO A C 1
ATOM 741 O O . PRO A 1 94 ? -2.535 11.870 7.618 1.00 43.91 94 PRO A O 1
ATOM 744 N N . GLN A 1 95 ? -2.377 14.104 7.468 1.00 39.78 95 GLN A N 1
ATOM 745 C CA . GLN A 1 95 ? -3.780 14.313 7.184 1.00 39.78 95 GLN A CA 1
ATOM 746 C C . GLN A 1 95 ? -4.104 13.475 5.938 1.00 39.78 95 GLN A C 1
ATOM 748 O O . GLN A 1 95 ? -3.232 13.353 5.071 1.00 39.78 95 GLN A O 1
ATOM 753 N N . PRO A 1 96 ? -5.305 12.872 5.810 1.00 42.75 96 PRO A N 1
ATOM 754 C CA . PRO A 1 96 ? -5.756 12.459 4.485 1.00 42.75 96 PRO A CA 1
ATOM 755 C C . PRO A 1 96 ? -5.618 13.712 3.638 1.00 42.75 96 PRO A C 1
ATOM 757 O O . PRO A 1 96 ? -6.320 14.667 3.955 1.00 42.75 96 PRO A O 1
ATOM 760 N N . GLN A 1 97 ? -4.613 13.733 2.751 1.00 43.59 97 GLN A N 1
ATOM 761 C CA . GLN A 1 97 ? -3.966 14.954 2.270 1.00 43.59 97 GLN A CA 1
ATOM 762 C C . GLN A 1 97 ? -5.023 16.035 2.092 1.00 43.59 97 GLN A C 1
ATOM 764 O O . GLN A 1 97 ? -5.787 16.004 1.126 1.00 43.59 97 GLN A O 1
ATOM 769 N N . GLN A 1 98 ? -5.127 16.950 3.063 1.00 45.75 98 GLN A N 1
ATOM 770 C CA . GLN A 1 98 ? -5.804 18.196 2.769 1.00 45.75 98 GLN A CA 1
ATOM 771 C C . GLN A 1 98 ? -5.010 18.750 1.590 1.00 45.75 98 GLN A C 1
ATOM 773 O O . GLN A 1 98 ? -3.775 18.663 1.634 1.00 45.75 98 GLN A O 1
ATOM 778 N N . PRO A 1 99 ? -5.666 19.191 0.503 1.00 44.97 99 PRO A N 1
ATOM 779 C CA . PRO A 1 99 ? -4.946 19.736 -0.631 1.00 44.97 99 PRO A CA 1
ATOM 780 C C . PRO A 1 99 ? -4.029 20.807 -0.061 1.00 44.97 99 PRO A C 1
ATOM 782 O O . PRO A 1 99 ? -4.509 21.779 0.525 1.00 44.97 99 PRO A O 1
ATOM 785 N N . VAL A 1 100 ? -2.721 20.546 -0.122 1.00 48.22 100 VAL A N 1
ATOM 786 C CA . VAL A 1 100 ? -1.701 21.459 0.378 1.00 48.22 100 VAL A CA 1
ATOM 787 C C . VAL A 1 100 ? -2.049 22.835 -0.189 1.00 48.22 100 VAL A C 1
ATOM 789 O O . VAL A 1 100 ? -2.156 22.954 -1.416 1.00 48.22 100 VAL A O 1
ATOM 792 N N . PRO A 1 101 ? -2.325 23.858 0.646 1.00 42.03 101 PRO A N 1
ATOM 793 C CA . PRO A 1 101 ? -2.651 25.187 0.152 1.00 42.03 101 PRO A CA 1
ATOM 794 C C . PRO A 1 101 ? -1.357 25.776 -0.408 1.00 42.03 101 PRO A C 1
ATOM 796 O O . PRO A 1 101 ? -0.575 26.408 0.293 1.00 42.03 101 PRO A O 1
ATOM 799 N N . GLY A 1 102 ? -1.079 25.438 -1.663 1.00 49.16 102 GLY A N 1
ATOM 800 C CA . GLY A 1 102 ? 0.229 25.629 -2.268 1.00 49.16 102 GLY A CA 1
ATOM 801 C C . GLY A 1 102 ? 0.442 24.747 -3.490 1.00 49.16 102 GLY A C 1
ATOM 802 O O . GLY A 1 102 ? 1.424 24.024 -3.524 1.00 49.16 102 GLY A O 1
ATOM 803 N N . GLY A 1 103 ? -0.492 24.774 -4.451 1.00 58.66 103 GLY A N 1
ATOM 804 C CA . GLY A 1 103 ? -0.255 24.590 -5.898 1.00 58.66 103 GLY A CA 1
ATOM 805 C C . GLY A 1 103 ? 0.633 23.440 -6.400 1.00 58.66 103 GLY A C 1
ATOM 806 O O . GLY A 1 103 ? 1.102 23.512 -7.532 1.00 58.66 103 GLY A O 1
ATOM 807 N N . GLY A 1 104 ? 0.904 22.419 -5.592 1.00 74.31 104 GLY A N 1
ATOM 808 C CA . GLY A 1 104 ? 1.818 21.338 -5.937 1.00 74.31 104 GLY A CA 1
ATOM 809 C C . GLY A 1 104 ? 1.161 20.313 -6.851 1.00 74.31 104 GLY A C 1
ATOM 810 O O . GLY A 1 104 ? -0.038 20.046 -6.750 1.00 74.31 104 GLY A O 1
ATOM 811 N N . VAL A 1 105 ? 1.956 19.715 -7.736 1.00 86.19 105 VAL A N 1
ATOM 812 C CA . VAL A 1 105 ? 1.515 18.563 -8.526 1.00 86.19 105 VAL A CA 1
ATOM 813 C C . VAL A 1 105 ? 1.237 17.389 -7.578 1.00 86.19 105 VAL A C 1
ATOM 815 O O . VAL A 1 105 ? 2.129 17.028 -6.806 1.00 86.19 105 VAL A O 1
ATOM 818 N N . PRO A 1 106 ? 0.045 16.762 -7.623 1.00 90.19 106 PRO A N 1
ATOM 819 C CA . PRO A 1 106 ? -0.215 15.530 -6.890 1.00 90.19 106 PRO A CA 1
ATOM 820 C C . PRO A 1 106 ? 0.858 14.464 -7.183 1.00 90.19 106 PRO A C 1
ATOM 822 O O . PRO A 1 106 ? 1.096 14.169 -8.356 1.00 90.19 106 PRO A O 1
ATOM 825 N N . PRO A 1 107 ? 1.475 13.831 -6.164 1.00 89.19 107 PRO A N 1
ATOM 826 C CA . PRO A 1 107 ? 2.582 12.889 -6.371 1.00 89.19 107 PRO A CA 1
ATOM 827 C C . PRO A 1 107 ? 2.245 11.712 -7.292 1.00 89.19 107 PRO A C 1
ATOM 829 O O . PRO A 1 107 ? 3.100 11.218 -8.013 1.00 89.19 107 PRO A O 1
ATOM 832 N N . MET A 1 108 ? 0.979 11.289 -7.315 1.00 91.62 108 MET A N 1
ATOM 833 C CA . MET A 1 108 ? 0.476 10.234 -8.205 1.00 91.62 108 MET A CA 1
ATOM 834 C C . MET A 1 108 ? 0.538 10.587 -9.701 1.00 91.62 108 MET A C 1
ATOM 836 O O . MET A 1 108 ? 0.383 9.703 -10.538 1.00 91.62 108 MET A O 1
ATOM 840 N N . PHE A 1 109 ? 0.732 11.863 -10.045 1.00 95.38 109 PHE A N 1
ATOM 841 C CA . PHE A 1 109 ? 0.904 12.325 -11.423 1.00 95.38 109 PHE A CA 1
ATOM 842 C C . PHE A 1 109 ? 2.371 12.414 -11.840 1.00 95.38 109 PHE A C 1
ATOM 844 O O . PHE A 1 109 ? 2.641 12.605 -13.024 1.00 95.38 109 PHE A O 1
ATOM 851 N N . LEU A 1 110 ? 3.308 12.268 -10.900 1.00 95.00 110 LEU A N 1
ATOM 852 C CA . LEU A 1 110 ? 4.738 12.339 -11.169 1.00 95.00 110 LEU A CA 1
ATOM 853 C C . LEU A 1 110 ? 5.282 10.974 -11.589 1.00 95.00 110 LEU A C 1
ATOM 855 O O . LEU A 1 110 ? 4.982 9.944 -10.984 1.00 95.00 110 LEU A O 1
ATOM 859 N N . CYS A 1 111 ? 6.111 10.971 -12.625 1.00 95.94 111 CYS A N 1
ATOM 860 C CA . CYS A 1 111 ? 6.828 9.789 -13.072 1.00 95.94 111 CYS A CA 1
ATOM 861 C C . CYS A 1 111 ? 7.978 9.469 -12.099 1.00 95.94 111 CYS A C 1
ATOM 863 O O . CYS A 1 111 ? 8.820 10.333 -11.855 1.00 95.94 111 CYS A O 1
ATOM 865 N N . PRO A 1 112 ? 8.116 8.223 -11.612 1.00 94.06 112 PRO A N 1
ATOM 866 C CA . PRO A 1 112 ? 9.216 7.852 -10.721 1.00 94.06 112 PRO A CA 1
ATOM 867 C C . PRO A 1 112 ? 10.618 7.982 -11.340 1.00 94.06 112 PRO A C 1
ATOM 869 O O . PRO A 1 112 ? 11.591 8.111 -10.604 1.00 94.06 112 PRO A O 1
ATOM 872 N N . ILE A 1 113 ? 10.736 7.944 -12.673 1.00 94.00 113 ILE A N 1
ATOM 873 C CA . ILE A 1 113 ? 12.025 8.066 -13.376 1.00 94.00 113 ILE A CA 1
ATOM 874 C C . ILE A 1 113 ? 12.367 9.535 -13.634 1.00 94.00 113 ILE A C 1
ATOM 876 O O . ILE A 1 113 ? 13.456 9.974 -13.282 1.00 94.00 113 ILE A O 1
ATOM 880 N N . THR A 1 114 ? 11.456 10.291 -14.255 1.00 93.38 114 THR A N 1
ATOM 881 C CA . THR A 1 114 ? 11.731 11.677 -14.674 1.00 93.38 114 THR A CA 1
ATOM 882 C C . THR A 1 114 ? 11.473 12.693 -13.570 1.00 93.38 114 THR A C 1
ATOM 884 O O . THR A 1 114 ? 11.978 13.801 -13.655 1.00 93.38 114 THR A O 1
ATOM 887 N N . GLN A 1 115 ? 10.716 12.318 -12.532 1.00 92.50 115 GLN A N 1
ATOM 888 C CA . GLN A 1 115 ? 10.244 13.210 -11.467 1.00 92.50 115 GLN A CA 1
ATOM 889 C C . GLN A 1 115 ? 9.359 14.367 -11.970 1.00 92.50 115 GLN A C 1
ATOM 891 O O . GLN A 1 115 ? 9.091 15.308 -11.229 1.00 92.50 115 GLN A O 1
ATOM 896 N N . ASP A 1 116 ? 8.834 14.247 -13.194 1.00 93.31 116 ASP A N 1
ATOM 897 C CA . ASP A 1 116 ? 7.957 15.223 -13.845 1.00 93.31 116 ASP A CA 1
ATOM 898 C C . ASP A 1 116 ? 6.533 14.681 -14.027 1.00 93.31 116 ASP A C 1
ATOM 900 O O . ASP A 1 116 ? 6.290 13.472 -13.952 1.00 93.31 116 ASP A O 1
ATOM 904 N N . VAL A 1 117 ? 5.577 15.581 -14.284 1.00 94.31 117 VAL A N 1
ATOM 905 C CA . VAL A 1 117 ? 4.175 15.219 -14.553 1.00 94.31 117 VAL A CA 1
ATOM 906 C C . VAL A 1 117 ? 4.082 14.375 -15.819 1.00 94.31 117 VAL A C 1
ATOM 908 O O . VAL A 1 117 ? 4.477 14.840 -16.883 1.00 94.31 117 VAL A O 1
ATOM 911 N N . MET A 1 118 ? 3.485 13.188 -15.722 1.00 97.25 118 MET A N 1
ATOM 912 C CA . MET A 1 118 ? 3.325 12.287 -16.864 1.00 97.25 118 MET A CA 1
ATOM 913 C C . MET A 1 118 ? 2.395 12.871 -17.938 1.00 97.25 118 MET A C 1
ATOM 915 O O . MET A 1 118 ? 1.295 13.336 -17.638 1.00 97.25 118 MET A O 1
ATOM 919 N N . ASP A 1 119 ? 2.808 12.784 -19.196 1.00 96.38 119 ASP A N 1
ATOM 920 C CA . ASP A 1 119 ? 1.990 13.055 -20.378 1.00 96.38 119 ASP A CA 1
ATOM 921 C C . ASP A 1 119 ? 1.366 11.759 -20.916 1.00 96.38 119 ASP A C 1
ATOM 923 O O . ASP A 1 119 ? 0.163 11.709 -21.208 1.00 96.38 119 ASP A O 1
ATOM 927 N N . GLU A 1 120 ? 2.161 10.685 -20.979 1.00 97.75 120 GLU A N 1
ATOM 928 C CA . GLU A 1 120 ? 1.744 9.363 -21.448 1.00 97.75 120 GLU A CA 1
ATOM 929 C C . GLU A 1 120 ? 1.996 8.288 -20.377 1.00 97.75 120 GLU A C 1
ATOM 931 O O . GLU A 1 120 ? 2.920 7.480 -20.494 1.00 97.75 120 GLU A O 1
ATOM 936 N N . PRO A 1 121 ? 1.167 8.237 -19.314 1.00 98.12 121 PRO A N 1
ATOM 937 C CA . PRO A 1 121 ? 1.356 7.283 -18.230 1.00 98.12 121 PRO A CA 1
ATOM 938 C C . PRO A 1 121 ? 1.112 5.839 -18.693 1.00 98.12 121 PRO A C 1
ATOM 940 O O . PRO A 1 121 ? 0.038 5.506 -19.206 1.00 98.12 121 PRO A O 1
ATOM 943 N N . VAL A 1 122 ? 2.084 4.959 -18.448 1.00 98.19 122 VAL A N 1
ATOM 944 C CA . VAL A 1 122 ? 2.037 3.522 -18.765 1.00 98.19 122 VAL A CA 1
ATOM 945 C C . VAL A 1 122 ? 2.421 2.665 -17.565 1.00 98.19 122 VAL A C 1
ATOM 947 O O . VAL A 1 122 ? 3.307 3.019 -16.795 1.00 98.19 122 VAL A O 1
ATOM 950 N N . VAL A 1 123 ? 1.771 1.515 -17.416 1.00 97.88 123 VAL A N 1
ATOM 951 C CA . VAL A 1 123 ? 2.019 0.530 -16.362 1.00 97.88 123 VAL A CA 1
ATOM 952 C C . VAL A 1 123 ? 3.012 -0.523 -16.850 1.00 97.88 123 VAL A C 1
ATOM 954 O O . VAL A 1 123 ? 2.818 -1.109 -17.921 1.00 97.88 123 VAL A O 1
ATOM 957 N N . ALA A 1 124 ? 4.057 -0.776 -16.062 1.00 96.81 124 ALA A N 1
ATOM 958 C CA . ALA A 1 124 ? 5.016 -1.855 -16.294 1.00 96.81 124 ALA A CA 1
ATOM 959 C C . ALA A 1 124 ? 4.642 -3.138 -15.520 1.00 96.81 124 ALA A C 1
ATOM 961 O O . ALA A 1 124 ? 3.696 -3.168 -14.735 1.00 96.81 124 ALA A O 1
ATOM 962 N N . ALA A 1 125 ? 5.386 -4.228 -15.741 1.00 95.31 125 ALA A N 1
ATOM 963 C CA . ALA A 1 125 ? 5.104 -5.543 -15.143 1.00 95.31 125 ALA A CA 1
ATOM 964 C C . ALA A 1 125 ? 5.187 -5.585 -13.605 1.00 95.31 125 ALA A C 1
ATOM 966 O O . ALA A 1 125 ? 4.676 -6.512 -12.984 1.00 95.31 125 ALA A O 1
ATOM 967 N N . ASP A 1 126 ? 5.853 -4.606 -12.996 1.00 93.56 126 ASP A N 1
ATOM 968 C CA . ASP A 1 126 ? 5.948 -4.429 -11.546 1.00 93.56 126 ASP A CA 1
ATOM 969 C C . ASP A 1 126 ? 4.717 -3.734 -10.935 1.00 93.56 126 ASP A C 1
ATOM 971 O O . ASP A 1 126 ? 4.625 -3.609 -9.715 1.00 93.56 126 ASP A O 1
ATOM 975 N N . GLY A 1 127 ? 3.759 -3.307 -11.766 1.00 94.81 127 GLY A N 1
ATOM 976 C CA . GLY A 1 127 ? 2.526 -2.647 -11.346 1.00 94.81 127 GLY A CA 1
ATOM 977 C C . GLY A 1 127 ? 2.659 -1.140 -11.118 1.00 94.81 127 GLY A C 1
ATOM 978 O O . GLY A 1 127 ? 1.672 -0.501 -10.749 1.00 94.81 127 GLY A O 1
ATOM 979 N N . TYR A 1 128 ? 3.834 -0.551 -11.354 1.00 96.31 128 TYR A N 1
ATOM 980 C CA . TYR A 1 128 ? 4.039 0.893 -11.241 1.00 96.31 128 TYR A CA 1
ATOM 981 C C . TYR A 1 128 ? 3.769 1.607 -12.565 1.00 96.31 128 TYR A C 1
ATOM 983 O O . TYR A 1 128 ? 3.872 1.022 -13.644 1.00 96.31 128 TYR A O 1
ATOM 991 N N . THR A 1 129 ? 3.400 2.889 -12.469 1.00 97.69 129 THR A N 1
ATOM 992 C CA . THR A 1 129 ? 3.141 3.749 -13.630 1.00 97.69 129 THR A CA 1
ATOM 993 C C . THR A 1 129 ? 4.311 4.700 -13.867 1.00 97.69 129 THR A C 1
ATOM 995 O O . THR A 1 129 ? 4.837 5.284 -12.921 1.00 97.69 129 THR A O 1
ATOM 998 N N . TYR A 1 130 ? 4.699 4.853 -15.128 1.00 97.50 130 TYR A N 1
ATOM 999 C CA . TYR A 1 130 ? 5.828 5.659 -15.579 1.00 97.50 130 TYR A CA 1
ATOM 1000 C C . TYR A 1 130 ? 5.447 6.486 -16.804 1.00 97.50 130 TYR A C 1
ATOM 1002 O O . TYR A 1 130 ? 4.485 6.170 -17.500 1.00 97.50 130 TYR A O 1
ATOM 1010 N N . GLU A 1 131 ? 6.252 7.498 -17.109 1.00 98.25 131 GLU A N 1
ATOM 1011 C CA . GLU A 1 131 ? 6.236 8.153 -18.416 1.00 98.25 131 GLU A CA 1
ATOM 1012 C C . GLU A 1 131 ? 6.706 7.174 -19.502 1.00 98.25 131 GLU A C 1
ATOM 1014 O O . GLU A 1 131 ? 7.720 6.488 -19.324 1.00 98.25 131 GLU A O 1
ATOM 1019 N N . ARG A 1 132 ? 5.989 7.117 -20.630 1.00 97.69 132 ARG A N 1
ATOM 1020 C CA . ARG A 1 132 ? 6.179 6.120 -21.691 1.00 97.69 132 ARG A CA 1
ATOM 1021 C C . ARG A 1 132 ? 7.605 6.083 -22.216 1.00 97.69 132 ARG A C 1
ATOM 1023 O O . ARG A 1 132 ? 8.209 5.012 -22.240 1.00 97.69 132 ARG A O 1
ATOM 1030 N N . LEU A 1 133 ? 8.146 7.231 -22.616 1.00 97.25 133 LEU A N 1
ATOM 1031 C CA . LEU A 1 133 ? 9.495 7.298 -23.183 1.00 97.25 133 LEU A CA 1
ATOM 1032 C C . LEU A 1 133 ? 10.555 6.886 -22.154 1.00 97.25 133 LEU A C 1
ATOM 1034 O O . LEU A 1 133 ? 11.442 6.091 -22.460 1.00 97.25 133 LEU A O 1
ATOM 1038 N N . ALA A 1 134 ? 10.404 7.337 -20.908 1.00 97.12 134 ALA A N 1
ATOM 1039 C CA . ALA A 1 134 ? 11.360 7.062 -19.841 1.00 97.12 134 ALA A CA 1
ATOM 1040 C C . ALA A 1 134 ? 11.457 5.564 -19.508 1.00 97.12 134 ALA A C 1
ATOM 1042 O O . ALA A 1 134 ? 12.556 5.018 -19.384 1.00 97.12 134 ALA A O 1
ATOM 1043 N N . ILE A 1 135 ? 10.319 4.870 -19.389 1.00 97.38 135 ILE A N 1
ATOM 1044 C CA . ILE A 1 135 ? 10.333 3.428 -19.111 1.00 97.38 135 ILE A CA 1
ATOM 1045 C C . ILE A 1 135 ? 10.747 2.607 -20.337 1.00 97.38 135 ILE A C 1
ATOM 1047 O O . ILE A 1 135 ? 11.383 1.568 -20.179 1.00 97.38 135 ILE A O 1
ATOM 1051 N N . GLN A 1 136 ? 10.449 3.065 -21.558 1.00 96.56 136 GLN A N 1
ATOM 1052 C CA . GLN A 1 136 ? 10.917 2.404 -22.779 1.00 96.56 136 GLN A CA 1
ATOM 1053 C C . GLN A 1 136 ? 12.446 2.429 -22.879 1.00 96.56 136 GLN A C 1
ATOM 1055 O O . GLN A 1 136 ? 13.056 1.385 -23.116 1.00 96.56 136 GLN A O 1
ATOM 1060 N N . GLU A 1 137 ? 13.070 3.582 -22.631 1.00 96.25 137 GLU A N 1
ATOM 1061 C CA . GLU A 1 137 ? 14.530 3.701 -22.581 1.00 96.25 137 GLU A CA 1
ATOM 1062 C C . GLU A 1 137 ? 15.135 2.851 -21.461 1.00 96.25 137 GLU A C 1
ATOM 1064 O O . GLU A 1 137 ? 16.152 2.183 -21.661 1.00 96.25 137 GLU A O 1
ATOM 1069 N N . TRP A 1 138 ? 14.500 2.827 -20.286 1.00 95.75 138 TRP A N 1
ATOM 1070 C CA . TRP A 1 138 ? 14.962 2.001 -19.177 1.00 95.75 138 TRP A CA 1
ATOM 1071 C C . TRP A 1 138 ? 14.943 0.512 -19.529 1.00 95.75 138 TRP A C 1
ATOM 1073 O O . TRP A 1 138 ? 15.965 -0.162 -19.386 1.00 95.75 138 TRP A O 1
ATOM 1083 N N . VAL A 1 139 ? 13.811 0.009 -20.031 1.00 94.62 139 VAL A N 1
ATOM 1084 C CA . VAL A 1 139 ? 13.618 -1.413 -20.353 1.00 94.62 139 VAL A CA 1
ATOM 1085 C C . VAL A 1 139 ? 14.504 -1.863 -21.520 1.00 94.62 139 VAL A C 1
ATOM 1087 O O . VAL A 1 139 ? 14.908 -3.026 -21.586 1.00 94.62 139 VAL A O 1
ATOM 1090 N N . ALA A 1 140 ? 14.872 -0.942 -22.416 1.00 93.88 140 ALA A N 1
ATOM 1091 C CA . ALA A 1 140 ? 15.846 -1.207 -23.471 1.00 93.88 140 ALA A CA 1
ATOM 1092 C C . ALA A 1 140 ? 17.261 -1.481 -22.924 1.00 93.88 140 ALA A C 1
ATOM 1094 O O . ALA A 1 140 ? 18.017 -2.233 -23.539 1.00 93.88 140 ALA A O 1
ATOM 1095 N N . ARG A 1 141 ? 17.621 -0.905 -21.768 1.00 92.19 141 ARG A N 1
ATOM 1096 C CA . ARG A 1 141 ? 18.949 -1.061 -21.141 1.00 92.19 141 ARG A CA 1
ATOM 1097 C C . ARG A 1 141 ? 18.976 -2.079 -20.001 1.00 92.19 141 ARG A C 1
ATOM 1099 O O . ARG A 1 141 ? 20.015 -2.683 -19.757 1.00 92.19 141 ARG A O 1
ATOM 1106 N N . SER A 1 142 ? 17.869 -2.243 -19.281 1.00 90.62 142 SER A N 1
ATOM 1107 C CA . SER A 1 142 ? 17.763 -3.098 -18.098 1.00 90.62 142 SER A CA 1
ATOM 1108 C C . SER A 1 142 ? 16.444 -3.860 -18.079 1.00 90.62 142 SER A C 1
ATOM 1110 O O . SER A 1 142 ? 15.400 -3.328 -18.430 1.00 90.62 142 SER A O 1
ATOM 1112 N N . ARG A 1 143 ? 16.458 -5.102 -17.589 1.00 91.69 143 ARG A N 1
ATOM 1113 C CA . ARG A 1 143 ? 15.237 -5.891 -17.344 1.00 91.69 143 ARG A CA 1
ATOM 1114 C C . ARG A 1 143 ? 14.778 -5.847 -15.886 1.00 91.69 143 ARG A C 1
ATOM 1116 O O . ARG A 1 143 ? 14.142 -6.785 -15.415 1.00 91.69 143 ARG A O 1
ATOM 1123 N N . THR A 1 144 ? 15.115 -4.785 -15.161 1.00 93.69 144 THR A N 1
ATOM 1124 C CA . THR A 1 144 ? 14.709 -4.577 -13.764 1.00 93.69 144 THR A CA 1
ATOM 1125 C C . THR A 1 144 ? 13.727 -3.418 -13.628 1.00 93.69 144 THR A C 1
ATOM 1127 O O . THR A 1 144 ? 13.627 -2.570 -14.508 1.00 93.69 144 THR A O 1
ATOM 1130 N N . SER A 1 145 ? 12.986 -3.385 -12.527 1.00 92.69 145 SER A N 1
ATOM 1131 C CA . SER A 1 145 ? 12.119 -2.281 -12.130 1.00 92.69 145 SER A CA 1
ATOM 1132 C C . SER A 1 145 ? 12.971 -1.059 -11.766 1.00 92.69 145 SER A C 1
ATOM 1134 O O . SER A 1 145 ? 13.869 -1.193 -10.931 1.00 92.69 145 SER A O 1
ATOM 1136 N N . PRO A 1 146 ? 12.683 0.137 -12.310 1.00 90.56 146 PRO A N 1
ATOM 1137 C CA . PRO A 1 146 ? 13.357 1.375 -11.910 1.00 90.56 146 PRO A CA 1
ATOM 1138 C C . PRO A 1 146 ? 13.164 1.739 -10.432 1.00 90.56 146 PRO A C 1
ATOM 1140 O O . PRO A 1 146 ? 13.989 2.447 -9.867 1.00 90.56 146 PRO A O 1
ATOM 1143 N N . LEU A 1 147 ? 12.070 1.281 -9.810 1.00 88.38 147 LEU A N 1
ATOM 1144 C CA . LEU A 1 147 ? 11.707 1.627 -8.430 1.00 88.38 147 LEU A CA 1
ATOM 1145 C C . LEU A 1 147 ? 12.255 0.631 -7.410 1.00 88.38 147 LEU A C 1
ATOM 1147 O O . LEU A 1 147 ? 12.767 1.018 -6.365 1.00 88.38 147 LEU A O 1
ATOM 1151 N N . THR A 1 148 ? 12.113 -0.662 -7.700 1.00 90.25 148 THR A N 1
ATOM 1152 C CA . THR A 1 148 ? 12.428 -1.730 -6.736 1.00 90.25 148 THR A CA 1
ATOM 1153 C C . THR A 1 148 ? 13.735 -2.446 -7.045 1.00 90.25 148 THR A C 1
ATOM 1155 O O . THR A 1 148 ? 14.201 -3.246 -6.238 1.00 90.25 148 THR A O 1
ATOM 1158 N N . ASN A 1 149 ? 14.317 -2.195 -8.221 1.00 91.38 149 ASN A N 1
ATOM 1159 C CA . ASN A 1 149 ? 15.473 -2.909 -8.760 1.00 91.38 149 ASN A CA 1
ATOM 1160 C C . ASN A 1 149 ? 15.267 -4.434 -8.912 1.00 91.38 149 ASN A C 1
ATOM 1162 O O . ASN A 1 149 ? 16.217 -5.181 -9.138 1.00 91.38 149 ASN A O 1
ATOM 1166 N N . MET A 1 150 ? 14.021 -4.910 -8.824 1.00 92.62 150 MET A N 1
ATOM 1167 C CA . MET A 1 150 ? 13.668 -6.319 -9.004 1.00 92.62 150 MET A CA 1
ATOM 1168 C C . MET A 1 150 ? 13.487 -6.660 -10.489 1.00 92.62 150 MET A C 1
ATOM 1170 O O . MET A 1 150 ? 13.069 -5.792 -11.252 1.00 92.62 150 MET A O 1
ATOM 1174 N N . PRO A 1 151 ? 13.752 -7.900 -10.940 1.00 93.00 151 PRO A N 1
ATOM 1175 C CA . PRO A 1 151 ? 13.513 -8.300 -12.327 1.00 93.00 151 PRO A CA 1
ATOM 1176 C C . PRO A 1 151 ? 12.049 -8.109 -12.753 1.00 93.00 151 PRO A C 1
ATOM 1178 O O . PRO A 1 151 ? 11.133 -8.537 -12.052 1.00 93.00 151 PRO A O 1
ATOM 1181 N N . LEU A 1 152 ? 11.828 -7.505 -13.921 1.00 91.88 152 LEU A N 1
ATOM 1182 C CA . LEU A 1 152 ? 10.502 -7.388 -14.526 1.00 91.88 152 LEU A CA 1
ATOM 1183 C C . LEU A 1 152 ? 10.095 -8.727 -15.145 1.00 91.88 152 LEU A C 1
ATOM 1185 O O . LEU A 1 152 ? 10.869 -9.335 -15.886 1.00 91.88 152 LEU A O 1
ATOM 1189 N N . ALA A 1 153 ? 8.857 -9.162 -14.897 1.00 92.00 153 ALA A N 1
ATOM 1190 C CA . ALA A 1 153 ? 8.329 -10.396 -15.483 1.00 92.00 153 ALA A CA 1
ATOM 1191 C C . ALA A 1 153 ? 8.253 -10.327 -17.022 1.00 92.00 153 ALA A C 1
ATOM 1193 O O . ALA A 1 153 ? 8.486 -11.323 -17.704 1.00 92.00 153 ALA A O 1
ATOM 1194 N N . HIS A 1 154 ? 7.953 -9.147 -17.572 1.00 91.88 154 HIS A N 1
ATOM 1195 C CA . HIS A 1 154 ? 7.924 -8.882 -19.009 1.00 91.88 154 HIS A CA 1
ATOM 1196 C C . HIS A 1 154 ? 8.208 -7.406 -19.323 1.00 91.88 154 HIS A C 1
ATOM 1198 O O . HIS A 1 154 ? 8.073 -6.534 -18.471 1.00 91.88 154 HIS A O 1
ATOM 1204 N N . ALA A 1 155 ? 8.547 -7.126 -20.583 1.00 92.31 155 ALA A N 1
ATOM 1205 C CA . ALA A 1 155 ? 8.791 -5.777 -21.103 1.00 92.31 155 ALA A CA 1
ATOM 1206 C C . ALA A 1 155 ? 7.534 -5.095 -21.685 1.00 92.31 155 ALA A C 1
ATOM 1208 O O . ALA A 1 155 ? 7.621 -3.995 -22.223 1.00 92.31 155 ALA A O 1
ATOM 1209 N N . GLN A 1 156 ? 6.370 -5.753 -21.637 1.00 94.44 156 GLN A N 1
ATOM 1210 C CA . GLN A 1 156 ? 5.123 -5.162 -22.126 1.00 94.44 156 GLN A CA 1
ATOM 1211 C C . GLN A 1 156 ? 4.680 -4.005 -21.225 1.00 94.44 156 GLN A C 1
ATOM 1213 O O . GLN A 1 156 ? 4.698 -4.134 -20.001 1.00 94.44 156 GLN A O 1
ATOM 1218 N N . LEU A 1 157 ? 4.266 -2.906 -21.858 1.00 96.62 157 LEU A N 1
ATOM 1219 C CA . LEU A 1 157 ? 3.765 -1.694 -21.215 1.00 96.62 157 LEU A CA 1
ATOM 1220 C C . LEU A 1 157 ? 2.294 -1.509 -21.574 1.00 96.62 157 LEU A C 1
ATOM 1222 O O . LEU A 1 157 ? 1.930 -1.601 -22.749 1.00 96.62 157 LEU A O 1
ATOM 1226 N N . VAL A 1 158 ? 1.466 -1.232 -20.573 1.00 97.75 158 VAL A N 1
ATOM 1227 C CA . VAL A 1 158 ? 0.017 -1.051 -20.732 1.00 97.75 158 VAL A CA 1
ATOM 1228 C C . VAL A 1 158 ? -0.339 0.411 -20.491 1.00 97.75 158 VAL A C 1
ATOM 1230 O O . VAL A 1 158 ? 0.089 0.984 -19.499 1.00 97.75 158 VAL A O 1
ATOM 1233 N N . ASP A 1 159 ? -1.135 1.029 -21.361 1.00 97.81 159 ASP A N 1
ATOM 1234 C CA . ASP A 1 159 ? -1.567 2.418 -21.160 1.00 97.81 159 ASP A CA 1
ATOM 1235 C C . ASP A 1 159 ? -2.419 2.585 -19.897 1.00 97.81 159 ASP A C 1
ATOM 1237 O O . ASP A 1 159 ? -3.422 1.893 -19.713 1.00 97.81 159 ASP A O 1
ATOM 1241 N N . ASN A 1 160 ? -2.088 3.578 -19.068 1.00 97.44 160 ASN A N 1
ATOM 1242 C CA . ASN A 1 160 ? -2.924 3.993 -17.946 1.00 97.44 160 ASN A CA 1
ATOM 1243 C C . ASN A 1 160 ? -3.849 5.142 -18.376 1.00 97.44 160 ASN A C 1
ATOM 1245 O O . ASN A 1 160 ? -3.668 6.308 -18.014 1.00 97.44 160 ASN A O 1
ATOM 1249 N N . LEU A 1 161 ? -4.855 4.809 -19.189 1.00 97.50 161 LEU A N 1
ATOM 1250 C CA . LEU A 1 161 ? -5.792 5.791 -19.749 1.00 97.50 161 LEU A CA 1
ATOM 1251 C C . LEU A 1 161 ? -6.551 6.570 -18.666 1.00 97.50 161 LEU A C 1
ATOM 1253 O O . LEU A 1 161 ? -6.834 7.753 -18.849 1.00 97.50 161 LEU A O 1
ATOM 1257 N N . THR A 1 162 ? -6.849 5.925 -17.538 1.00 97.50 162 THR A N 1
ATOM 1258 C CA . THR A 1 162 ? -7.517 6.551 -16.393 1.00 97.50 162 THR A CA 1
ATOM 1259 C C . THR A 1 162 ? -6.652 7.648 -15.784 1.00 97.50 162 THR A C 1
ATOM 1261 O O . THR A 1 162 ? -7.124 8.773 -15.624 1.00 97.50 162 THR A O 1
ATOM 1264 N N . LEU A 1 163 ? -5.376 7.359 -15.504 1.00 96.81 163 LEU A N 1
ATOM 1265 C CA . LEU A 1 163 ? -4.455 8.358 -14.964 1.00 96.81 163 LEU A CA 1
ATOM 1266 C C . LEU A 1 163 ? -4.206 9.486 -15.968 1.00 96.81 163 LEU A C 1
ATOM 1268 O O . LEU A 1 163 ? -4.182 10.652 -15.585 1.00 96.81 163 LEU A O 1
ATOM 1272 N N . ARG A 1 164 ? -4.111 9.160 -17.262 1.00 96.94 164 ARG A N 1
ATOM 1273 C CA . ARG A 1 164 ? -3.952 10.158 -18.327 1.00 96.94 164 ARG A CA 1
ATOM 1274 C C . ARG A 1 164 ? -5.105 11.162 -18.352 1.00 96.94 164 ARG A C 1
ATOM 1276 O O . ARG A 1 164 ? -4.869 12.357 -18.498 1.00 96.94 164 ARG A O 1
ATOM 1283 N N . SER A 1 165 ? -6.345 10.695 -18.210 1.00 96.81 165 SER A N 1
ATOM 1284 C CA . SER A 1 165 ? -7.517 11.576 -18.139 1.00 96.81 165 SER A CA 1
ATOM 1285 C C . SER A 1 165 ? -7.509 12.434 -16.871 1.00 96.81 165 SER A C 1
ATOM 1287 O O . SER A 1 165 ? -7.748 13.635 -16.960 1.00 96.81 165 SER A O 1
ATOM 1289 N N . ALA A 1 166 ? -7.152 11.854 -15.720 1.00 95.44 166 ALA A N 1
ATOM 1290 C CA . ALA A 1 166 ? -7.071 12.581 -14.451 1.00 95.44 166 ALA A CA 1
ATOM 1291 C C . ALA A 1 166 ? -6.014 13.703 -14.474 1.00 95.44 166 ALA A C 1
ATOM 1293 O O . ALA A 1 166 ? -6.270 14.809 -14.000 1.00 95.44 166 ALA A O 1
ATOM 1294 N N . ILE A 1 167 ? -4.844 13.452 -15.073 1.00 95.06 167 ILE A N 1
ATOM 1295 C CA . ILE A 1 167 ? -3.785 14.462 -15.219 1.00 95.06 167 ILE A CA 1
ATOM 1296 C C . ILE A 1 167 ? -4.251 15.625 -16.100 1.00 95.06 167 ILE A C 1
ATOM 1298 O O . ILE A 1 167 ? -3.995 16.786 -15.775 1.00 95.06 167 ILE A O 1
ATOM 1302 N N . LYS A 1 168 ? -4.943 15.333 -17.208 1.00 94.44 168 LYS A N 1
ATOM 1303 C CA . LYS A 1 168 ? -5.472 16.368 -18.110 1.00 94.44 168 LYS A CA 1
ATOM 1304 C C . LYS A 1 168 ? -6.465 17.276 -17.398 1.00 94.44 168 LYS A C 1
ATOM 1306 O O . LYS A 1 168 ? -6.299 18.492 -17.429 1.00 94.44 168 LYS A O 1
ATOM 1311 N N . GLU A 1 169 ? -7.431 16.682 -16.704 1.00 94.00 169 GLU A N 1
ATOM 1312 C CA . GLU A 1 169 ? -8.422 17.429 -15.932 1.00 94.00 169 GLU A CA 1
ATOM 1313 C C . GLU A 1 169 ? -7.750 18.316 -14.870 1.00 94.00 169 GLU A C 1
ATOM 1315 O O . GLU A 1 169 ? -8.062 19.501 -14.747 1.00 94.00 169 GLU A O 1
ATOM 1320 N N . TRP A 1 170 ? -6.760 17.781 -14.152 1.00 92.75 170 TRP A N 1
ATOM 1321 C CA . TRP A 1 170 ? -6.005 18.547 -13.161 1.00 92.75 170 TRP A CA 1
ATOM 1322 C C . TRP A 1 170 ? -5.260 19.746 -13.774 1.00 92.75 170 TRP A C 1
ATOM 1324 O O . TRP A 1 170 ? -5.325 20.851 -13.228 1.00 92.75 170 TRP A O 1
ATOM 1334 N N . ARG A 1 171 ? -4.600 19.572 -14.929 1.00 90.31 171 ARG A N 1
ATOM 1335 C CA . ARG A 1 171 ? -3.915 20.672 -15.637 1.00 90.31 171 ARG A CA 1
ATOM 1336 C C . ARG A 1 171 ? -4.890 21.771 -16.062 1.00 90.31 171 ARG A C 1
ATOM 1338 O O . ARG A 1 171 ? -4.572 22.955 -15.942 1.00 90.31 171 ARG A O 1
ATOM 1345 N N . GLU A 1 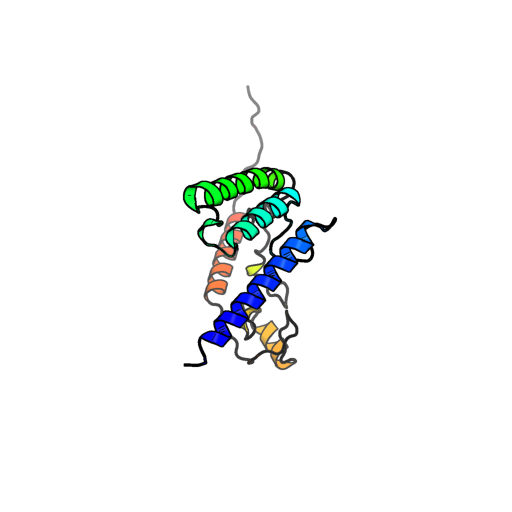172 ? -6.080 21.397 -16.525 1.00 89.88 172 GLU A N 1
ATOM 1346 C CA . GLU A 1 172 ? -7.129 22.346 -16.911 1.00 89.88 172 GLU A CA 1
ATOM 1347 C C . GLU A 1 172 ? -7.637 23.155 -15.711 1.00 89.88 172 GLU A C 1
ATOM 1349 O O . GLU A 1 172 ? -7.733 24.383 -15.792 1.00 89.88 172 GLU A O 1
ATOM 1354 N N . GLN A 1 173 ? -7.899 22.494 -14.580 1.00 85.38 173 GLN A N 1
ATOM 1355 C CA . GLN A 1 173 ? -8.332 23.154 -13.345 1.00 85.38 173 GLN A CA 1
ATOM 1356 C C . GLN A 1 173 ? -7.255 24.101 -12.795 1.00 85.38 173 GLN A C 1
ATOM 1358 O O . GLN A 1 173 ? -7.563 25.237 -12.422 1.00 85.38 173 GLN A O 1
ATOM 1363 N N . ALA A 1 174 ? -5.986 23.681 -12.797 1.00 84.31 174 ALA A N 1
ATOM 1364 C CA . ALA A 1 174 ? -4.865 24.518 -12.368 1.00 84.31 174 ALA A CA 1
ATOM 1365 C C . ALA A 1 174 ? -4.733 25.784 -13.238 1.00 84.31 174 ALA A C 1
ATOM 1367 O O . ALA A 1 174 ? -4.583 26.891 -12.716 1.00 84.31 174 ALA A O 1
ATOM 1368 N N . ALA A 1 175 ? -4.885 25.650 -14.560 1.00 82.88 175 ALA A N 1
ATOM 1369 C CA . ALA A 1 175 ? -4.846 26.776 -15.494 1.00 82.88 175 ALA A CA 1
ATOM 1370 C C . ALA A 1 175 ? -6.044 27.739 -15.354 1.00 82.88 175 ALA A C 1
ATOM 1372 O O . ALA A 1 175 ? -5.946 28.909 -15.733 1.00 82.88 175 ALA A O 1
ATOM 1373 N N . GLN A 1 176 ? -7.189 27.272 -14.848 1.00 79.25 176 GLN A N 1
ATOM 1374 C CA . GLN A 1 176 ? -8.349 28.121 -14.543 1.00 79.25 176 GLN A CA 1
ATOM 1375 C C . GLN A 1 176 ? -8.163 28.883 -13.226 1.00 79.25 176 GLN A C 1
ATOM 1377 O O . GLN A 1 176 ? -8.501 30.063 -13.147 1.00 79.25 176 GLN A O 1
ATOM 1382 N N . GLN A 1 177 ? -7.581 28.241 -12.209 1.00 70.31 177 GLN A N 1
ATOM 1383 C CA . GLN A 1 177 ? -7.301 28.864 -10.911 1.00 70.31 177 GLN A CA 1
ATOM 1384 C C . GLN A 1 177 ? -6.264 29.987 -11.025 1.00 70.31 177 GLN A C 1
ATOM 1386 O O . GLN A 1 177 ? -6.453 31.048 -10.438 1.00 70.31 177 GLN A O 1
ATOM 1391 N N . GLN A 1 178 ? -5.230 29.800 -11.851 1.00 64.88 178 GLN A N 1
ATOM 1392 C CA . GLN A 1 178 ? -4.222 30.830 -12.139 1.00 64.88 178 GLN A CA 1
ATOM 1393 C C . GLN A 1 178 ? -4.777 32.020 -12.940 1.00 64.88 178 GLN A C 1
ATOM 1395 O O . GLN A 1 178 ? -4.215 33.110 -12.900 1.00 64.88 178 GLN A O 1
ATOM 1400 N N . ARG A 1 179 ? -5.887 31.831 -13.666 1.00 64.81 179 ARG A N 1
ATOM 1401 C CA . ARG A 1 179 ? -6.546 32.884 -14.454 1.00 64.81 179 ARG A CA 1
ATOM 1402 C C . ARG A 1 179 ? -7.561 33.711 -13.668 1.00 64.81 179 ARG A C 1
ATOM 1404 O O . ARG A 1 179 ? -8.125 34.653 -14.221 1.00 64.81 179 ARG A O 1
ATOM 1411 N N . ARG A 1 180 ? -7.825 33.383 -12.402 1.00 56.06 180 ARG A N 1
ATOM 1412 C CA . ARG A 1 180 ? -8.780 34.128 -11.578 1.00 56.06 180 ARG A CA 1
ATOM 1413 C C . ARG A 1 180 ? -8.094 35.401 -11.049 1.00 56.06 180 ARG A C 1
ATOM 1415 O O . ARG A 1 180 ? -7.136 35.271 -10.295 1.00 56.06 180 ARG A O 1
ATOM 1422 N N . PRO A 1 181 ? -8.542 36.618 -11.419 1.00 56.69 181 PRO A N 1
ATOM 1423 C CA . PRO A 1 181 ? -7.905 37.843 -10.949 1.00 56.69 181 PRO A CA 1
ATOM 1424 C C . PRO A 1 181 ? -8.044 37.967 -9.427 1.00 56.69 181 PRO A C 1
ATOM 1426 O O . PRO A 1 181 ? -9.135 37.791 -8.875 1.00 56.69 181 PRO A O 1
ATOM 1429 N N . GLN A 1 182 ? -6.921 38.259 -8.769 1.00 54.97 182 GLN A N 1
ATOM 1430 C CA . GLN A 1 182 ? -6.829 38.599 -7.352 1.00 54.97 182 GLN A CA 1
ATOM 1431 C C . GLN A 1 182 ? -7.764 39.793 -7.099 1.00 54.97 182 GLN A C 1
ATOM 1433 O O . GLN A 1 182 ? -7.511 40.888 -7.590 1.00 54.97 182 GLN A O 1
ATOM 1438 N N . ARG A 1 183 ? -8.892 39.598 -6.403 1.00 50.44 183 ARG A N 1
ATOM 1439 C CA . ARG A 1 183 ? -9.686 40.739 -5.926 1.00 50.44 183 ARG A CA 1
ATOM 1440 C C . ARG A 1 183 ? -8.860 41.423 -4.847 1.00 50.44 183 ARG A C 1
ATOM 1442 O O . ARG A 1 183 ? -8.657 40.837 -3.785 1.00 50.44 183 ARG A O 1
ATOM 1449 N N . ASP A 1 184 ? -8.369 42.614 -5.164 1.00 45.94 184 ASP A N 1
ATOM 1450 C CA . ASP A 1 184 ? -7.602 43.465 -4.267 1.00 45.94 184 ASP A CA 1
ATOM 1451 C C . ASP A 1 184 ? -8.287 43.589 -2.903 1.00 45.94 184 ASP A C 1
ATOM 1453 O O . ASP A 1 184 ? -9.440 44.006 -2.776 1.00 45.94 184 ASP A O 1
ATOM 1457 N N . ALA A 1 185 ? -7.541 43.220 -1.866 1.00 52.16 185 ALA A N 1
ATOM 1458 C CA . ALA A 1 185 ? -7.795 43.665 -0.514 1.00 52.16 185 ALA A CA 1
ATOM 1459 C C . ALA A 1 185 ? -7.423 45.153 -0.443 1.00 52.16 185 ALA A C 1
ATOM 1461 O O . ALA A 1 185 ? -6.247 45.497 -0.368 1.00 52.16 185 ALA A O 1
ATOM 1462 N N . GLY A 1 186 ? -8.412 46.048 -0.478 1.00 47.28 186 GLY A N 1
ATOM 1463 C CA . GLY A 1 186 ? -8.158 47.467 -0.244 1.00 47.28 186 GLY A CA 1
ATOM 1464 C C . GLY A 1 186 ? -9.396 48.352 -0.359 1.00 47.28 186 GLY A C 1
ATOM 1465 O O . GLY A 1 186 ? -10.057 48.357 -1.388 1.00 47.28 186 GLY A O 1
ATOM 1466 N N . ALA A 1 187 ? -9.617 49.153 0.690 1.00 45.34 187 ALA A N 1
ATOM 1467 C CA . ALA A 1 187 ? -10.520 50.307 0.785 1.00 45.34 187 ALA A CA 1
ATOM 1468 C C . ALA A 1 187 ? -11.932 50.073 1.362 1.00 45.34 187 ALA A C 1
ATOM 1470 O O . ALA A 1 187 ? -12.944 50.442 0.776 1.00 45.34 187 ALA A O 1
ATOM 1471 N N . GLY A 1 188 ? -11.981 49.573 2.600 1.00 45.09 188 GLY A N 1
ATOM 1472 C CA . GLY A 1 188 ? -12.948 50.066 3.583 1.00 45.09 188 GLY A CA 1
ATOM 1473 C C . GLY A 1 188 ? -12.299 51.169 4.426 1.00 45.09 188 GLY A C 1
ATOM 1474 O O . GLY A 1 188 ? -11.674 50.863 5.435 1.00 45.09 188 GLY A O 1
ATOM 1475 N N . ALA A 1 189 ? -12.416 52.431 4.010 1.00 43.09 189 ALA A N 1
ATOM 1476 C CA . ALA A 1 189 ? -12.221 53.588 4.885 1.00 43.09 189 ALA A CA 1
ATOM 1477 C C . ALA A 1 189 ? -13.599 54.229 5.076 1.00 43.09 189 ALA A C 1
ATOM 1479 O O . ALA A 1 189 ? -14.198 54.724 4.122 1.00 43.09 189 ALA A O 1
ATOM 1480 N N . GLY A 1 190 ? -14.133 54.070 6.286 1.00 60.22 190 GLY A N 1
ATOM 1481 C CA . GLY A 1 190 ? -15.434 54.572 6.707 1.00 60.22 190 GLY A CA 1
ATOM 1482 C C . GLY A 1 190 ? -15.452 56.087 6.913 1.00 60.22 190 GLY A C 1
ATOM 1483 O O . GLY A 1 190 ? -14.405 56.724 7.019 1.00 60.22 190 GLY A O 1
ATOM 1484 N N . TRP A 1 191 ? -16.684 56.588 6.921 1.00 48.75 191 TRP A N 1
ATOM 1485 C CA . TRP A 1 191 ? -17.145 57.967 7.053 1.00 48.75 191 TRP A CA 1
ATOM 1486 C C . TRP A 1 191 ? -16.840 58.603 8.409 1.00 48.75 191 TRP A C 1
ATOM 1488 O O . TRP A 1 191 ? -16.826 57.854 9.413 1.00 48.75 191 TRP A O 1
#

Radius of gyration: 26.67 Å; Cα contacts (8 Å, |Δi|>4): 137; chains: 1; bounding box: 40×98×52 Å

Solvent-accessible surface area (backbone atoms only — not comparable to full-atom values): 11762 Å² total; per-residue (Å²): 134,74,73,66,61,54,60,55,50,53,55,52,52,52,53,50,52,52,50,53,52,52,60,52,31,69,71,39,96,76,35,53,63,93,78,50,61,88,86,73,61,90,70,59,59,71,59,49,46,55,50,49,53,54,51,54,38,64,67,42,91,50,76,86,70,27,68,50,58,79,80,42,48,48,53,52,52,53,50,49,53,60,58,50,53,60,56,59,73,74,44,88,61,83,56,83,73,64,78,65,94,67,92,65,81,62,71,91,44,37,12,82,86,78,71,42,75,44,80,51,33,22,30,41,61,83,71,50,61,28,29,47,69,63,50,51,57,45,55,74,79,36,68,45,36,94,86,76,67,44,76,42,86,49,90,65,70,42,78,35,62,68,58,39,52,52,47,52,53,50,54,53,53,53,59,50,62,74,66,56,78,81,78,76,90,79,84,91,78,82,134

Foldseek 3Di:
DPPVVVVVVVVVVVLVVVLVLLVVLLPDPVHCVVPDDPVVDDDDRVLSSLVSVLVNQCSDPDPVSRDDCPPPVVVSVVVSVVVCVVVVVVDPPCPVPPPPPDLDDDQLQAAPQPRDGAQWWKAFQVRDIHRPVRLLVVVVPDQADPVPRHGRPDSDIGTPVVSNVVSVVVVVVSVVVVPDDDPDPDDPDDD

Organism: NCBI:txid47790

InterPro domains:
  IPR003613 U-box domain [PF04564] (105-174)
  IPR003613 U-box domain [PS51698] (104-177)
  IPR003613 U-box domain [SM00504] (108-170)
  IPR013083 Zinc finger, RING/FYVE/PHD-type [G3DSA:3.30.40.10] (104-180)
  IPR051348 U-box domain-containing ubiquitin ligases [PTHR45647] (18-173)

Secondary structure (DSSP, 8-state):
-THHHHHHHHHHHHHHHHHHHHHHHTT-TTTTTTTS-GGG-PPPHHHHHHHHHHHHHHT-SSGGGSPPIIIIIHHHHHHHHHHHTTGGGTS----S----SS-PPPGGGB-TTT-SB-SSEEE-TTS-EEEHHHHHHHHHH-SB-TTT-PBPS----EE-HHHHHHHHHHHHHHHHHTTS-----------

pLDDT: mean 78.93, std 18.31, range [39.03, 98.25]

Sequence (191 aa):
MARRDANKRDGAVVARQVVSIVEAARQQPLGFGPCIDPRAGSWPAAEAVAFADLGLRCVEYRRQDRPDLRTVILPTLMQLKQRTLLYEQTEERPQPQQPVPGGGVPPMFLCPITQDVMDEPVVAADGYTYERLAIQEWVARSRTSPLTNMPLAHAQLVDNLTLRSAIKEWREQAAQQQRRPQRDAGAGAGW

Nearest PDB structures (foldseek):
  4xi1-assembly1_A  TM=8.266E-01  e=3.245E-05  Legionella pneumophila str. Paris
  5o75-assembly1_A  TM=8.190E-01  e=1.518E-04  Homo sapiens
  2kr4-assembly1_A  TM=8.164E-01  e=2.067E-04  Mus musculus
  4wz3-assembly1_B  TM=8.801E-01  e=6.280E-04  Legionella pneumophila str. Paris
  5h7r-assembly1_D  TM=8.707E-01  e=1.029E-03  Homo sapiens

Mean predicted aligned error: 18.01 Å